Protein AF-0000000069438893 (afdb_homodimer)

Structure (mmCIF, N/CA/C/O backbone):
data_AF-0000000069438893-model_v1
#
loop_
_entity.id
_entity.type
_entity.pdbx_description
1 polymer 'VOC domain-containing protein'
#
loop_
_atom_site.group_PDB
_atom_site.id
_atom_site.type_symbol
_atom_site.label_atom_id
_atom_site.label_alt_id
_atom_site.label_comp_id
_atom_site.label_asym_id
_atom_site.label_entity_id
_atom_site.label_seq_id
_atom_site.pdbx_PDB_ins_code
_atom_site.Cartn_x
_atom_site.Cartn_y
_atom_site.Cartn_z
_atom_site.occupancy
_atom_site.B_iso_or_equiv
_atom_site.auth_seq_id
_atom_site.auth_comp_id
_atom_site.auth_asym_id
_atom_site.auth_atom_id
_atom_site.pdbx_PDB_model_num
ATOM 1 N N . MET A 1 1 ? -7.289 27.562 -4.957 1 40.78 1 MET A N 1
ATOM 2 C CA . MET A 1 1 ? -7.969 26.375 -4.426 1 40.78 1 MET A CA 1
ATOM 3 C C . MET A 1 1 ? -6.977 25.25 -4.16 1 40.78 1 MET A C 1
ATOM 5 O O . MET A 1 1 ? -6.258 24.828 -5.066 1 40.78 1 MET A O 1
ATOM 9 N N . THR A 1 2 ? -6.422 25.172 -2.959 1 53.59 2 THR A N 1
ATOM 10 C CA . THR A 1 2 ? -5.258 24.344 -2.676 1 53.59 2 THR A CA 1
ATOM 11 C C . THR A 1 2 ? -5.508 22.906 -3.098 1 53.59 2 THR A C 1
ATOM 13 O O . THR A 1 2 ? -6.617 22.391 -2.928 1 53.59 2 THR A O 1
ATOM 16 N N . THR A 1 3 ? -4.727 22.469 -4.09 1 68.25 3 THR A N 1
ATOM 17 C CA . THR A 1 3 ? -4.949 21.172 -4.711 1 68.25 3 THR A CA 1
ATOM 18 C C . THR A 1 3 ? -4.949 20.062 -3.662 1 68.25 3 THR A C 1
ATOM 20 O O . THR A 1 3 ? -4.102 20.047 -2.768 1 68.25 3 THR A O 1
ATOM 23 N N . THR A 1 4 ? -5.996 19.297 -3.553 1 88.81 4 THR A N 1
ATOM 24 C CA . THR A 1 4 ? -6.199 18.125 -2.709 1 88.81 4 THR A CA 1
ATOM 25 C C . THR A 1 4 ? -5.078 17.109 -2.918 1 88.81 4 THR A C 1
ATOM 27 O O . THR A 1 4 ? -4.566 16.969 -4.031 1 88.81 4 THR A O 1
ATOM 30 N N . ALA A 1 5 ? -4.656 16.625 -1.852 1 95.88 5 ALA A N 1
ATOM 31 C CA . ALA A 1 5 ? -3.629 15.586 -1.906 1 95.88 5 ALA A CA 1
ATOM 32 C C . ALA A 1 5 ? -4.016 14.477 -2.885 1 95.88 5 ALA A C 1
ATOM 34 O O . ALA A 1 5 ? -5.203 14.219 -3.098 1 95.88 5 ALA A O 1
ATOM 35 N N . ARG A 1 6 ? -3.049 13.898 -3.502 1 96.19 6 ARG A N 1
ATOM 36 C CA . ARG A 1 6 ? -3.238 12.727 -4.344 1 96.19 6 ARG A CA 1
ATOM 37 C C . ARG A 1 6 ? -2.346 11.578 -3.885 1 96.19 6 ARG A C 1
ATOM 39 O O . ARG A 1 6 ? -1.315 11.797 -3.246 1 96.19 6 ARG A O 1
ATOM 46 N N . LEU A 1 7 ? -2.715 10.398 -4.188 1 97.19 7 LEU A N 1
ATOM 47 C CA . LEU A 1 7 ? -1.83 9.266 -3.914 1 97.19 7 LEU A CA 1
ATOM 48 C C . LEU A 1 7 ? -0.577 9.336 -4.781 1 97.19 7 LEU A C 1
ATOM 50 O O . LEU A 1 7 ? -0.655 9.211 -6.004 1 97.19 7 LEU A O 1
ATOM 54 N N . GLY A 1 8 ? 0.567 9.461 -4.164 1 97.44 8 GLY A N 1
ATOM 55 C CA . GLY A 1 8 ? 1.808 9.648 -4.902 1 97.44 8 GLY A CA 1
ATOM 56 C C . GLY A 1 8 ? 2.668 8.406 -4.949 1 97.44 8 GLY A C 1
ATOM 57 O O . GLY A 1 8 ? 3.363 8.164 -5.938 1 97.44 8 GLY A O 1
ATOM 58 N N . ALA A 1 9 ? 2.631 7.656 -3.84 1 98.12 9 ALA A N 1
ATOM 59 C CA . ALA A 1 9 ? 3.457 6.453 -3.783 1 98.12 9 ALA A CA 1
ATOM 60 C C . ALA A 1 9 ? 2.916 5.465 -2.756 1 98.12 9 ALA A C 1
ATOM 62 O O . ALA A 1 9 ? 2.113 5.828 -1.895 1 98.12 9 ALA A O 1
ATOM 63 N N . ILE A 1 10 ? 3.252 4.285 -2.924 1 98.62 10 ILE A N 1
ATOM 64 C CA . ILE A 1 10 ? 3.154 3.217 -1.935 1 98.62 10 ILE A CA 1
ATOM 65 C C . ILE A 1 10 ? 4.551 2.795 -1.491 1 98.62 10 ILE A C 1
ATOM 67 O O . ILE A 1 10 ? 5.379 2.4 -2.318 1 98.62 10 ILE A O 1
ATOM 71 N N . SER A 1 11 ? 4.785 2.881 -0.234 1 98.81 11 SER A N 1
ATOM 72 C CA . SER A 1 11 ? 6.109 2.561 0.29 1 98.81 11 SER A CA 1
ATOM 73 C C . SER A 1 11 ? 6.109 1.217 1.01 1 98.81 11 SER A C 1
ATOM 75 O O . SER A 1 11 ? 5.316 0.999 1.93 1 98.81 11 SER A O 1
ATOM 77 N N . ILE A 1 12 ? 7.012 0.388 0.636 1 98.94 12 ILE A N 1
ATOM 78 C CA . ILE A 1 12 ? 7.113 -0.959 1.186 1 98.94 12 ILE A CA 1
ATOM 79 C C . ILE A 1 12 ? 8.367 -1.074 2.047 1 98.94 12 ILE A C 1
ATOM 81 O O . ILE A 1 12 ? 9.469 -0.752 1.595 1 98.94 12 ILE A O 1
ATOM 85 N N . ASP A 1 13 ? 8.156 -1.516 3.312 1 98.75 13 ASP A N 1
ATOM 86 C CA . ASP A 1 13 ? 9.273 -1.734 4.23 1 98.75 13 ASP A CA 1
ATOM 87 C C . ASP A 1 13 ? 10.023 -3.021 3.887 1 98.75 13 ASP A C 1
ATOM 89 O O . ASP A 1 13 ? 9.398 -4.055 3.629 1 98.75 13 ASP A O 1
ATOM 93 N N . CYS A 1 14 ? 11.297 -2.977 3.953 1 98.75 14 CYS A N 1
ATOM 94 C CA . CYS A 1 14 ? 12.094 -4.176 3.701 1 98.75 14 CYS A CA 1
ATOM 95 C C . CYS A 1 14 ? 13.508 -4.016 4.234 1 98.75 14 CYS A C 1
ATOM 97 O O . CYS A 1 14 ? 13.914 -2.916 4.617 1 98.75 14 CYS A O 1
ATOM 99 N N . ALA A 1 15 ? 14.227 -5.098 4.301 1 98.19 15 ALA A N 1
ATOM 100 C CA . ALA A 1 15 ? 15.617 -5.07 4.762 1 98.19 15 ALA A CA 1
ATOM 101 C C . ALA A 1 15 ? 16.562 -4.637 3.641 1 98.19 15 ALA A C 1
ATOM 103 O O . ALA A 1 15 ? 17.594 -4.027 3.896 1 98.19 15 ALA A O 1
ATOM 104 N N . ASP A 1 16 ? 16.203 -4.949 2.361 1 98.25 16 ASP A N 1
ATOM 105 C CA . ASP A 1 16 ? 17.062 -4.711 1.202 1 98.25 16 ASP A CA 1
ATOM 106 C C . ASP A 1 16 ? 16.266 -4.078 0.059 1 98.25 16 ASP A C 1
ATOM 108 O O . ASP A 1 16 ? 15.773 -4.781 -0.825 1 98.25 16 ASP A O 1
ATOM 112 N N . PRO A 1 17 ? 16.25 -2.756 -0.005 1 98.81 17 PRO A N 1
ATOM 113 C CA . PRO A 1 17 ? 15.445 -2.059 -1.012 1 98.81 17 PRO A CA 1
ATOM 114 C C . PRO A 1 17 ? 15.844 -2.422 -2.439 1 98.81 17 PRO A C 1
ATOM 116 O O . PRO A 1 17 ? 14.977 -2.588 -3.303 1 98.81 17 PRO A O 1
ATOM 119 N N . ALA A 1 18 ? 17.078 -2.545 -2.678 1 98.62 18 ALA A N 1
ATOM 120 C CA . ALA A 1 18 ? 17.547 -2.854 -4.027 1 98.62 18 ALA A CA 1
ATOM 121 C C . ALA A 1 18 ? 17.016 -4.207 -4.492 1 98.62 18 ALA A C 1
ATOM 123 O O . ALA A 1 18 ? 16.5 -4.332 -5.609 1 98.62 18 ALA A O 1
ATOM 124 N N . ALA A 1 19 ? 17.125 -5.223 -3.662 1 98.56 19 ALA A N 1
ATOM 125 C CA . ALA A 1 19 ? 16.672 -6.566 -4.016 1 98.56 19 ALA A CA 1
ATOM 126 C C . ALA A 1 19 ? 15.164 -6.598 -4.254 1 98.56 19 ALA A C 1
ATOM 128 O O . ALA A 1 19 ? 14.695 -7.188 -5.23 1 98.56 19 ALA A O 1
ATOM 129 N N . LEU A 1 20 ? 14.43 -5.973 -3.365 1 98.88 20 LEU A N 1
ATOM 130 C CA . LEU A 1 20 ? 12.977 -5.992 -3.508 1 98.88 20 LEU A CA 1
ATOM 131 C C . LEU A 1 20 ? 12.539 -5.184 -4.727 1 98.88 20 LEU A C 1
ATOM 133 O O . LEU A 1 20 ? 11.617 -5.578 -5.438 1 98.88 20 LEU A O 1
ATOM 137 N N . ALA A 1 21 ? 13.211 -4.055 -4.965 1 98.88 21 ALA A N 1
ATOM 138 C CA . ALA A 1 21 ? 12.914 -3.258 -6.152 1 98.88 21 ALA A CA 1
ATOM 139 C C . ALA A 1 21 ? 13.18 -4.051 -7.43 1 98.88 21 ALA A C 1
ATOM 141 O O . ALA A 1 21 ? 12.422 -3.963 -8.391 1 98.88 21 ALA A O 1
ATOM 142 N N . GLN A 1 22 ? 14.234 -4.773 -7.434 1 98.75 22 GLN A N 1
ATOM 143 C CA . GLN A 1 22 ? 14.555 -5.586 -8.602 1 98.75 22 GLN A CA 1
ATOM 144 C C . GLN A 1 22 ? 13.469 -6.617 -8.875 1 98.75 22 GLN A C 1
ATOM 146 O O . GLN A 1 22 ? 13.094 -6.848 -10.023 1 98.75 22 GLN A O 1
ATOM 151 N N . PHE A 1 23 ? 13 -7.215 -7.816 1 98.88 23 PHE A N 1
ATOM 152 C CA . PHE A 1 23 ? 11.898 -8.156 -7.941 1 98.88 23 PHE A CA 1
ATOM 153 C C . PHE A 1 23 ? 10.695 -7.5 -8.594 1 98.88 23 PHE A C 1
ATOM 155 O O . PHE A 1 23 ? 10.195 -7.977 -9.617 1 98.88 23 PHE A O 1
ATOM 162 N N . TYR A 1 24 ? 10.227 -6.355 -8.062 1 98.81 24 TYR A N 1
ATOM 163 C CA . TYR A 1 24 ? 9 -5.738 -8.547 1 98.81 24 TYR A CA 1
ATOM 164 C C . TYR A 1 24 ? 9.219 -5.078 -9.906 1 98.81 24 TYR A C 1
ATOM 166 O O . TYR A 1 24 ? 8.297 -4.988 -10.719 1 98.81 24 TYR A O 1
ATOM 174 N N . ARG A 1 25 ? 10.43 -4.633 -10.125 1 98.38 25 ARG A N 1
ATOM 175 C CA . ARG A 1 25 ? 10.766 -4.129 -11.453 1 98.38 25 ARG A CA 1
ATOM 176 C C . ARG A 1 25 ? 10.5 -5.184 -12.523 1 98.38 25 ARG A C 1
ATOM 178 O O . ARG A 1 25 ? 9.922 -4.883 -13.57 1 98.38 25 ARG A O 1
ATOM 185 N N . GLN A 1 26 ? 10.898 -6.363 -12.281 1 98.25 26 GLN A N 1
ATOM 186 C CA . GLN A 1 26 ? 10.703 -7.465 -13.219 1 98.25 26 GLN A CA 1
ATOM 187 C C . GLN A 1 26 ? 9.242 -7.891 -13.266 1 98.25 26 GLN A C 1
ATOM 189 O O . GLN A 1 26 ? 8.695 -8.164 -14.344 1 98.25 26 GLN A O 1
ATOM 194 N N . VAL A 1 27 ? 8.617 -7.953 -12.148 1 98.56 27 VAL A N 1
ATOM 195 C CA . VAL A 1 27 ? 7.238 -8.414 -12.07 1 98.56 27 VAL A CA 1
ATOM 196 C C . VAL A 1 27 ? 6.328 -7.445 -12.82 1 98.56 27 VAL A C 1
ATOM 198 O O . VAL A 1 27 ? 5.414 -7.867 -13.531 1 98.56 27 VAL A O 1
ATOM 201 N N . LEU A 1 28 ? 6.625 -6.164 -12.656 1 97.88 28 LEU A N 1
ATOM 202 C CA . LEU A 1 28 ? 5.688 -5.156 -13.133 1 97.88 28 LEU A CA 1
ATOM 203 C C . LEU A 1 28 ? 6.246 -4.43 -14.352 1 97.88 28 LEU A C 1
ATOM 205 O O . LEU A 1 28 ? 5.566 -3.592 -14.945 1 97.88 28 LEU A O 1
ATOM 209 N N . ASP A 1 29 ? 7.508 -4.75 -14.711 1 96.94 29 ASP A N 1
ATOM 210 C CA . ASP A 1 29 ? 8.18 -4.105 -15.836 1 96.94 29 ASP A CA 1
ATOM 211 C C . ASP A 1 29 ? 8.211 -2.588 -15.664 1 96.94 29 ASP A C 1
ATOM 213 O O . ASP A 1 29 ? 7.766 -1.851 -16.547 1 96.94 29 ASP A O 1
ATOM 217 N N . LEU A 1 30 ? 8.734 -2.148 -14.57 1 97.31 30 LEU A N 1
ATOM 218 C CA . LEU A 1 30 ? 8.797 -0.726 -14.25 1 97.31 30 LEU A CA 1
ATOM 219 C C . LEU A 1 30 ? 10.219 -0.201 -14.359 1 97.31 30 LEU A C 1
ATOM 221 O O . LEU A 1 30 ? 11.18 -0.975 -14.281 1 97.31 30 LEU A O 1
ATOM 225 N N . GLU A 1 31 ? 10.297 1.112 -14.484 1 97.5 31 GLU A N 1
ATOM 226 C CA . GLU A 1 31 ? 11.594 1.783 -14.555 1 97.5 31 GLU A CA 1
ATOM 227 C C . GLU A 1 31 ? 12 2.342 -13.195 1 97.5 31 GLU A C 1
ATOM 229 O O . GLU A 1 31 ? 11.164 2.848 -12.445 1 97.5 31 GLU A O 1
ATOM 234 N N . VAL A 1 32 ? 13.344 2.33 -12.922 1 98.12 32 VAL A N 1
ATOM 235 C CA . VAL A 1 32 ? 13.875 2.916 -11.695 1 98.12 32 VAL A CA 1
ATOM 236 C C . VAL A 1 32 ? 13.914 4.438 -11.82 1 98.12 32 VAL A C 1
ATOM 238 O O . VAL A 1 32 ? 14.492 4.969 -12.781 1 98.12 32 VAL A O 1
ATOM 241 N N . LEU A 1 33 ? 13.305 5.059 -10.938 1 97.81 33 LEU A N 1
ATOM 242 C CA . LEU A 1 33 ? 13.344 6.516 -10.891 1 97.81 33 LEU A CA 1
ATOM 243 C C . LEU A 1 33 ? 14.5 7 -10.023 1 97.81 33 LEU A C 1
ATOM 245 O O . LE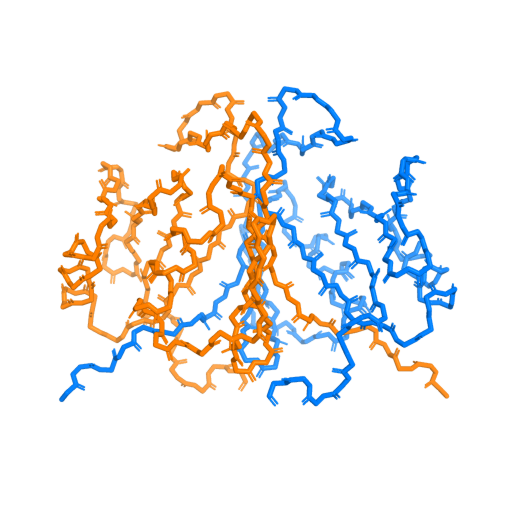U A 1 33 ? 15.141 8.008 -10.352 1 97.81 33 LEU A O 1
ATOM 249 N N . PHE A 1 34 ? 14.68 6.391 -8.914 1 97.62 34 PHE A N 1
ATOM 250 C CA . PHE A 1 34 ? 15.68 6.758 -7.922 1 97.62 34 PHE A CA 1
ATOM 251 C C . PHE A 1 34 ? 16.188 5.523 -7.188 1 97.62 34 PHE A C 1
ATOM 253 O O . PHE A 1 34 ? 15.43 4.59 -6.922 1 97.62 34 PHE A O 1
ATOM 260 N N . GLU A 1 35 ? 17.469 5.496 -6.871 1 98.31 35 GLU A N 1
ATOM 261 C CA . GLU A 1 35 ? 18.047 4.371 -6.145 1 98.31 35 GLU A CA 1
ATOM 262 C C . GLU A 1 35 ? 19.125 4.84 -5.172 1 98.31 35 GLU A C 1
ATOM 264 O O . GLU A 1 35 ? 20 5.629 -5.535 1 98.31 35 GLU A O 1
ATOM 269 N N . SER A 1 36 ? 18.984 4.438 -4.008 1 98.25 36 SER A N 1
ATOM 270 C CA . SER A 1 36 ? 20 4.527 -2.963 1 98.25 36 SER A CA 1
ATOM 271 C C . SER A 1 36 ? 20.031 3.266 -2.109 1 98.25 36 SER A C 1
ATOM 273 O O . SER A 1 36 ? 19.234 2.35 -2.316 1 98.25 36 SER A O 1
ATOM 275 N N . GLU A 1 37 ? 20.953 3.23 -1.206 1 96.94 37 GLU A N 1
ATOM 276 C CA . GLU A 1 37 ? 21.062 2.082 -0.313 1 96.94 37 GLU A CA 1
ATOM 277 C C . GLU A 1 37 ? 19.828 1.978 0.593 1 96.94 37 GLU A C 1
ATOM 279 O O . GLU A 1 37 ? 19.438 0.877 0.979 1 96.94 37 GLU A O 1
ATOM 284 N N . GLN A 1 38 ? 19.266 3.068 0.882 1 97.75 38 GLN A N 1
ATOM 285 C CA . GLN A 1 38 ? 18.203 3.127 1.894 1 97.75 38 GLN A CA 1
ATOM 286 C C . GLN A 1 38 ? 16.828 3.156 1.25 1 97.75 38 GLN A C 1
ATOM 288 O O . GLN A 1 38 ? 15.812 2.975 1.931 1 97.75 38 GLN A O 1
ATOM 293 N N . PHE A 1 39 ? 16.875 3.365 -0.096 1 98.44 39 PHE A N 1
ATOM 294 C CA . PHE A 1 39 ? 15.594 3.705 -0.712 1 98.44 39 PHE A CA 1
ATOM 295 C C . PHE A 1 39 ? 15.656 3.518 -2.223 1 98.44 39 PHE A C 1
ATOM 297 O O . PHE A 1 39 ? 16.641 3.896 -2.861 1 98.44 39 PHE A O 1
ATOM 304 N N . VAL A 1 40 ? 14.609 2.914 -2.814 1 98.88 40 VAL A N 1
ATOM 305 C CA . VAL A 1 40 ? 14.461 2.803 -4.262 1 98.88 40 VAL A CA 1
ATOM 306 C C . VAL A 1 40 ? 13.031 3.178 -4.66 1 98.88 40 VAL A C 1
ATOM 308 O O . VAL A 1 40 ? 12.078 2.848 -3.957 1 98.88 40 VAL A O 1
ATOM 311 N N . ALA A 1 41 ? 12.891 3.855 -5.77 1 98.75 41 ALA A N 1
ATOM 312 C CA . ALA A 1 41 ? 11.586 4.199 -6.324 1 98.75 41 ALA A CA 1
ATOM 313 C C . ALA A 1 41 ? 11.445 3.688 -7.758 1 98.75 41 ALA A C 1
ATOM 315 O O . ALA A 1 41 ? 12.336 3.885 -8.586 1 98.75 41 ALA A O 1
ATOM 316 N N . LEU A 1 42 ? 10.359 3.006 -7.996 1 98.62 42 LEU A N 1
ATOM 317 C CA . LEU A 1 42 ? 9.977 2.6 -9.344 1 98.62 42 LEU A CA 1
ATOM 318 C C . LEU A 1 42 ? 8.836 3.463 -9.867 1 98.62 42 LEU A C 1
ATOM 320 O O . LEU A 1 42 ? 7.91 3.795 -9.125 1 98.62 42 LEU A O 1
ATOM 324 N N . LYS A 1 43 ? 8.844 3.754 -11.133 1 97 43 LYS A N 1
ATOM 325 C CA . LYS A 1 43 ? 7.801 4.555 -11.766 1 97 43 LYS A CA 1
ATOM 326 C C . LYS A 1 43 ? 6.602 3.691 -12.148 1 97 43 LYS A C 1
ATOM 328 O O . LYS A 1 43 ? 6.688 2.863 -13.055 1 97 43 LYS A O 1
ATOM 333 N N . GLY A 1 44 ? 5.52 3.91 -11.414 1 92.12 44 GLY A N 1
ATOM 334 C CA . GLY A 1 44 ? 4.27 3.293 -11.836 1 92.12 44 GLY A CA 1
ATOM 335 C C . GLY A 1 44 ? 3.457 4.172 -12.773 1 92.12 44 GLY A C 1
ATOM 336 O O . GLY A 1 44 ? 3.951 5.184 -13.266 1 92.12 44 GLY A O 1
ATOM 337 N N . ALA A 1 45 ? 2.266 3.779 -13.156 1 87.88 45 ALA A N 1
ATOM 338 C CA . ALA A 1 45 ? 1.42 4.512 -14.094 1 87.88 45 ALA A CA 1
ATOM 339 C C . ALA A 1 45 ? 0.928 5.82 -13.484 1 87.88 45 ALA A C 1
ATOM 341 O O . ALA A 1 45 ? 0.896 6.852 -14.156 1 87.88 45 ALA A O 1
ATOM 342 N N . ALA A 1 46 ? 0.679 5.922 -12.211 1 90.25 46 ALA A N 1
ATOM 343 C CA . ALA A 1 46 ? 0.216 7.148 -11.57 1 90.25 46 ALA A CA 1
ATOM 344 C C . ALA A 1 46 ? 0.672 7.207 -10.117 1 90.25 46 ALA A C 1
ATOM 346 O O . ALA A 1 46 ? 0.341 8.148 -9.391 1 90.25 46 ALA A O 1
ATOM 347 N N . VAL A 1 47 ? 1.35 6.246 -9.742 1 95.75 47 VAL A N 1
ATOM 348 C CA . VAL A 1 47 ? 1.853 6.137 -8.375 1 95.75 47 VAL A CA 1
ATOM 349 C C . VAL A 1 47 ? 3.258 5.539 -8.391 1 95.75 47 VAL A C 1
ATOM 351 O O . VAL A 1 47 ? 3.547 4.637 -9.18 1 95.75 47 VAL A O 1
ATOM 354 N N . LEU A 1 48 ? 4.094 6.023 -7.562 1 97.69 48 LEU A N 1
ATOM 355 C CA . LEU A 1 48 ? 5.387 5.371 -7.379 1 97.69 48 LEU A CA 1
ATOM 356 C C . LEU A 1 48 ? 5.258 4.156 -6.465 1 97.69 48 LEU A C 1
ATOM 358 O O . LEU A 1 48 ? 4.422 4.141 -5.559 1 97.69 48 LEU A O 1
ATOM 362 N N . LEU A 1 49 ? 6.027 3.158 -6.754 1 98.5 49 LEU A N 1
ATOM 363 C CA . LEU A 1 49 ? 6.285 2.066 -5.824 1 98.5 49 LEU A CA 1
ATOM 364 C C . LEU A 1 49 ? 7.664 2.207 -5.188 1 98.5 49 LEU A C 1
ATOM 366 O O . LEU A 1 49 ? 8.68 2.176 -5.887 1 98.5 49 LEU A O 1
ATOM 370 N N . THR A 1 50 ? 7.68 2.408 -3.883 1 98.81 50 THR A N 1
ATOM 371 C CA . THR A 1 50 ? 8.961 2.684 -3.242 1 98.81 50 THR A CA 1
ATOM 372 C C . THR A 1 50 ? 9.289 1.612 -2.205 1 98.81 50 THR A C 1
ATOM 374 O O . THR A 1 50 ? 8.383 0.953 -1.682 1 98.81 50 THR A O 1
ATOM 377 N N . PHE A 1 51 ? 10.508 1.426 -1.997 1 98.94 51 PHE A N 1
ATOM 378 C CA . PHE A 1 51 ? 11.055 0.433 -1.081 1 98.94 51 PHE A CA 1
ATOM 379 C C . PHE A 1 51 ? 12.016 1.083 -0.088 1 98.94 51 PHE A C 1
ATOM 381 O O . PHE A 1 51 ? 13.008 1.691 -0.484 1 98.94 51 PHE A O 1
ATOM 388 N N . GLN A 1 52 ? 11.68 0.972 1.112 1 98.62 52 GLN A N 1
ATOM 389 C CA . GLN A 1 52 ? 12.414 1.669 2.166 1 98.62 52 GLN A CA 1
ATOM 390 C C . GLN A 1 52 ? 13.07 0.682 3.125 1 98.62 52 GLN A C 1
ATOM 392 O O . GLN A 1 52 ? 12.422 -0.242 3.617 1 98.62 52 GLN A O 1
ATOM 397 N N . ARG A 1 53 ? 14.32 0.958 3.439 1 98.5 53 ARG A N 1
ATOM 398 C CA . ARG A 1 53 ? 15.031 0.111 4.395 1 98.5 53 ARG A CA 1
ATOM 399 C C . ARG A 1 53 ? 14.508 0.328 5.809 1 98.5 53 ARG A C 1
ATOM 401 O O . ARG A 1 53 ? 14.445 1.463 6.285 1 98.5 53 ARG A O 1
ATOM 408 N N . VAL A 1 54 ? 14.094 -0.729 6.363 1 96.88 54 VAL A N 1
ATOM 409 C CA . VAL A 1 54 ? 13.852 -0.823 7.797 1 96.88 54 VAL A CA 1
ATOM 410 C C . VAL A 1 54 ? 14.828 -1.815 8.422 1 96.88 54 VAL A C 1
ATOM 412 O O . VAL A 1 54 ? 14.797 -3.008 8.109 1 96.88 54 VAL A O 1
ATOM 415 N N . ALA A 1 55 ? 15.797 -1.433 9.234 1 88.56 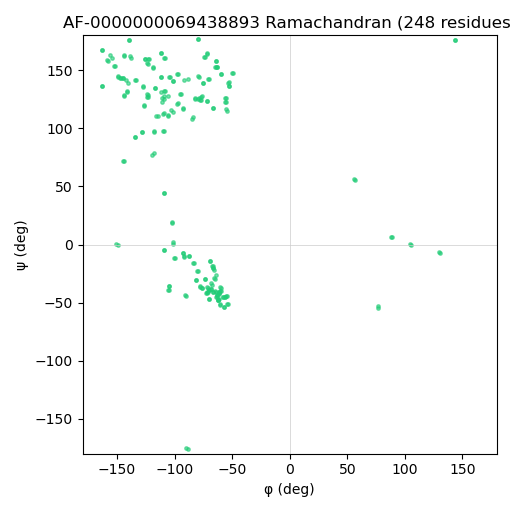55 ALA A N 1
ATOM 416 C CA . ALA A 1 55 ? 16.922 -2.215 9.727 1 88.56 55 ALA A CA 1
ATOM 417 C C . ALA A 1 55 ? 16.453 -3.492 10.414 1 88.56 55 ALA A C 1
ATOM 419 O O . ALA A 1 55 ? 17.016 -4.566 10.203 1 88.56 55 ALA A O 1
ATOM 420 N N . ASP A 1 56 ? 15.516 -3.586 11.227 1 92.62 56 ASP A N 1
ATOM 421 C CA . ASP A 1 56 ? 15 -4.766 11.914 1 92.62 56 ASP A CA 1
ATOM 422 C C . ASP A 1 56 ? 13.633 -5.16 11.375 1 92.62 56 ASP A C 1
ATOM 424 O O . ASP A 1 56 ? 12.734 -5.516 12.148 1 92.62 56 ASP A O 1
ATOM 428 N N . HIS A 1 57 ? 13.633 -5.098 10.023 1 97.06 57 HIS A N 1
ATOM 429 C CA . HIS A 1 57 ? 12.375 -5.461 9.391 1 97.06 57 HIS A CA 1
ATOM 430 C C . HIS A 1 57 ? 11.93 -6.855 9.805 1 97.06 57 HIS A C 1
ATOM 432 O O . HIS A 1 57 ? 12.703 -7.812 9.719 1 97.06 57 HIS A O 1
ATOM 438 N N . GLN A 1 58 ? 10.75 -6.977 10.289 1 97.12 58 GLN A N 1
ATOM 439 C CA . GLN A 1 58 ? 10.086 -8.242 10.57 1 97.12 58 GLN A CA 1
ATOM 440 C C . GLN A 1 58 ? 9 -8.531 9.531 1 97.12 58 GLN A C 1
ATOM 442 O O . GLN A 1 58 ? 7.98 -7.848 9.484 1 97.12 58 GLN A O 1
ATOM 447 N N . PRO A 1 59 ? 9.227 -9.531 8.719 1 97.88 59 PRO A N 1
ATOM 448 C CA . PRO A 1 59 ? 8.219 -9.836 7.707 1 97.88 59 PRO A CA 1
ATOM 449 C C . PRO A 1 59 ? 6.859 -10.188 8.312 1 97.88 59 PRO A C 1
ATOM 451 O O . PRO A 1 59 ? 6.793 -10.766 9.398 1 97.88 59 PRO A O 1
ATOM 454 N N . PRO A 1 60 ? 5.832 -9.812 7.594 1 98 60 PRO A N 1
ATOM 455 C CA . PRO A 1 60 ? 4.508 -10.203 8.07 1 98 60 PRO A CA 1
ATOM 456 C C . PRO A 1 60 ? 4.316 -11.719 8.102 1 98 60 PRO A C 1
ATOM 458 O O . PRO A 1 60 ? 5.008 -12.453 7.391 1 98 60 PRO A O 1
ATOM 461 N N . GLN A 1 61 ? 3.424 -12.078 9.023 1 96.31 61 GLN A N 1
ATOM 462 C CA . GLN A 1 61 ? 2.928 -13.453 9.062 1 96.31 61 GLN A CA 1
ATOM 463 C C . GLN A 1 61 ? 1.475 -13.523 8.609 1 96.31 61 GLN A C 1
ATOM 465 O O . GLN A 1 61 ? 0.632 -12.75 9.062 1 96.31 61 GLN A O 1
ATOM 470 N N . TRP A 1 62 ? 1.241 -14.422 7.758 1 95.31 62 TRP A N 1
ATOM 471 C CA . TRP A 1 62 ? -0.083 -14.625 7.18 1 95.31 62 TRP A CA 1
ATOM 472 C C . TRP A 1 62 ? -0.352 -16.109 6.93 1 95.31 62 TRP A C 1
ATOM 474 O O . TRP A 1 62 ? 0.542 -16.844 6.508 1 95.31 62 TRP A O 1
ATOM 484 N N . PRO A 1 63 ? -1.543 -16.547 7.121 1 94.44 63 PRO A N 1
ATOM 485 C CA . PRO A 1 63 ? -2.77 -15.789 7.402 1 94.44 63 PRO A CA 1
ATOM 486 C C . PRO A 1 63 ? -2.93 -15.453 8.883 1 94.44 63 PRO A C 1
ATOM 488 O O . PRO A 1 63 ? -3.779 -14.633 9.242 1 94.44 63 PRO A O 1
ATOM 491 N N . GLU A 1 64 ? -2.131 -16.172 9.68 1 89.12 64 GLU A N 1
ATOM 492 C CA . GLU A 1 64 ? -2.158 -15.938 11.117 1 89.12 64 GLU A CA 1
ATOM 493 C C . GLU A 1 64 ? -0.762 -15.633 11.648 1 89.12 64 GLU A C 1
ATOM 495 O O . GLU A 1 64 ? 0.239 -15.938 11 1 89.12 64 GLU A O 1
ATOM 500 N N . GLY A 1 65 ? -0.773 -15 12.828 1 90.19 65 GLY A N 1
ATOM 501 C CA . GLY A 1 65 ? 0.504 -14.703 13.453 1 90.19 65 GLY A CA 1
ATOM 502 C C . GLY A 1 65 ? 0.52 -13.367 14.172 1 90.19 65 GLY A C 1
ATOM 503 O O . GLY A 1 65 ? -0.449 -12.609 14.102 1 90.19 65 GLY A O 1
ATOM 504 N N . GLY A 1 66 ? 1.624 -13.086 14.82 1 92.31 66 GLY A N 1
ATOM 505 C CA . GLY A 1 66 ? 1.728 -11.898 15.664 1 92.31 66 GLY A CA 1
ATOM 506 C C . GLY A 1 66 ? 2.174 -10.664 14.906 1 92.31 66 GLY A C 1
ATOM 507 O O . GLY A 1 66 ? 2.107 -9.555 15.43 1 92.31 66 GLY A O 1
ATOM 508 N N . VAL A 1 67 ? 2.602 -10.805 13.664 1 96.5 67 VAL A N 1
ATOM 509 C CA . VAL A 1 67 ? 3.051 -9.68 12.844 1 96.5 67 VAL A CA 1
ATOM 510 C C . VAL A 1 67 ? 2.16 -9.547 11.617 1 96.5 67 VAL A C 1
ATOM 512 O O . VAL A 1 67 ? 2.418 -10.172 10.586 1 96.5 67 VAL A O 1
ATOM 515 N N . PRO A 1 68 ? 1.178 -8.68 11.688 1 97.31 68 PRO A N 1
ATOM 516 C CA . PRO A 1 68 ? 0.188 -8.594 10.609 1 97.31 68 PRO A CA 1
ATOM 517 C C . PRO A 1 68 ? 0.742 -7.93 9.352 1 97.31 68 PRO A C 1
ATOM 519 O O . PRO A 1 68 ? 1.716 -7.176 9.422 1 97.31 68 PRO A O 1
ATOM 522 N N . LYS A 1 69 ? 0.074 -8.141 8.242 1 98.06 69 LYS A N 1
ATOM 523 C CA . LYS A 1 69 ? 0.52 -7.59 6.965 1 98.06 69 LYS A CA 1
ATOM 524 C C . LYS A 1 69 ? 0.175 -6.109 6.855 1 98.06 69 LYS A C 1
ATOM 526 O O . LYS A 1 69 ? 0.9 -5.344 6.215 1 98.06 69 LYS A O 1
ATOM 531 N N . GLN A 1 70 ? -0.982 -5.742 7.395 1 98.5 70 GLN A N 1
ATOM 532 C CA . GLN A 1 70 ? -1.472 -4.371 7.488 1 98.5 70 GLN A CA 1
ATOM 533 C C . GLN A 1 70 ? -2.008 -3.889 6.145 1 98.5 70 GLN A C 1
ATOM 535 O O . GLN A 1 70 ? 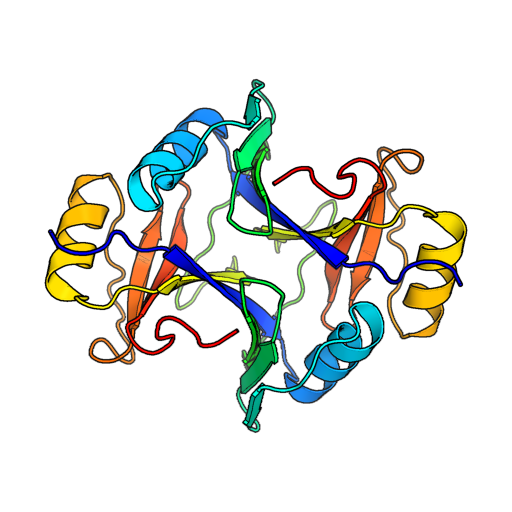-3.096 -3.314 6.074 1 98.5 70 GLN A O 1
ATOM 540 N N . LEU A 1 71 ? -1.289 -3.943 5.086 1 98.81 71 LEU A N 1
ATOM 541 C CA . LEU A 1 71 ? -1.626 -3.646 3.697 1 98.81 71 LEU A CA 1
ATOM 542 C C . LEU A 1 71 ? -1.028 -4.688 2.756 1 98.81 71 LEU A C 1
ATOM 544 O O . LEU A 1 71 ? -0.084 -5.391 3.121 1 98.81 71 LEU A O 1
ATOM 548 N N . HIS A 1 72 ? -1.553 -4.785 1.553 1 98.88 72 HIS A N 1
ATOM 549 C CA . HIS A 1 72 ? -0.893 -5.598 0.538 1 98.88 72 HIS A CA 1
ATOM 550 C C . HIS A 1 72 ? -1.243 -5.117 -0.867 1 98.88 72 HIS A C 1
ATOM 552 O O . HIS A 1 72 ? -2.209 -4.371 -1.05 1 98.88 72 HIS A O 1
ATOM 558 N N . LEU A 1 73 ? -0.445 -5.488 -1.823 1 98.81 73 LEU A N 1
ATOM 559 C CA . LEU A 1 73 ? -0.639 -5.129 -3.225 1 98.81 73 LEU A CA 1
ATOM 560 C C . LEU A 1 73 ? -1.531 -6.148 -3.926 1 98.81 73 LEU A C 1
ATOM 562 O O . LEU A 1 73 ? -1.453 -7.348 -3.646 1 98.81 73 LEU A O 1
ATOM 566 N N . GLU A 1 74 ? -2.359 -5.66 -4.797 1 98.62 74 GLU A N 1
ATOM 567 C CA . GLU A 1 74 ? -3.113 -6.461 -5.758 1 98.62 74 GLU A CA 1
ATOM 568 C C . GLU A 1 74 ? -2.605 -6.234 -7.18 1 98.62 74 GLU A C 1
ATOM 570 O O . GLU A 1 74 ? -2.766 -5.145 -7.734 1 98.62 74 GLU A O 1
ATOM 575 N N . LEU A 1 75 ? -2.027 -7.246 -7.719 1 98.56 75 LEU A N 1
ATOM 576 C CA . LEU A 1 75 ? -1.543 -7.16 -9.094 1 98.56 75 LEU A CA 1
ATOM 577 C C . LEU A 1 75 ? -2.551 -7.766 -10.062 1 98.56 75 LEU A C 1
ATOM 579 O O . LEU A 1 75 ? -2.91 -8.938 -9.945 1 98.56 75 LEU A O 1
ATOM 583 N N . ALA A 1 76 ? -2.992 -6.973 -10.984 1 97.81 76 ALA A N 1
ATOM 584 C CA . ALA A 1 76 ? -3.975 -7.406 -11.977 1 97.81 76 ALA A CA 1
ATOM 585 C C . ALA A 1 76 ? -3.312 -8.219 -13.086 1 97.81 76 ALA A C 1
ATOM 587 O O . ALA A 1 76 ? -2.344 -7.762 -13.703 1 97.81 76 ALA A O 1
ATOM 588 N N . ALA A 1 77 ? -3.832 -9.344 -13.273 1 96.81 77 ALA A N 1
ATOM 589 C CA . ALA A 1 77 ? -3.354 -10.25 -14.312 1 96.81 77 ALA A CA 1
ATOM 590 C C . ALA A 1 77 ? -4.516 -10.984 -14.977 1 96.81 77 ALA A C 1
ATOM 592 O O . ALA A 1 77 ? -5.355 -11.57 -14.289 1 96.81 77 ALA A O 1
ATOM 593 N N . SER A 1 78 ? -4.527 -10.984 -16.25 1 94.19 78 SER A N 1
ATOM 594 C CA . SER A 1 78 ? -5.625 -11.641 -16.953 1 94.19 78 SER A CA 1
ATOM 595 C C . SER A 1 78 ? -5.473 -13.156 -16.922 1 94.19 78 SER A C 1
ATOM 597 O O . SER A 1 78 ? -6.457 -13.883 -16.781 1 94.19 78 SER A O 1
ATOM 599 N N . ASP A 1 79 ? -4.289 -13.68 -17.016 1 95.62 79 ASP A N 1
ATOM 600 C CA . ASP A 1 79 ? -3.986 -15.102 -16.969 1 95.62 79 ASP A CA 1
ATOM 601 C C . ASP A 1 79 ? -3.268 -15.469 -15.664 1 95.62 79 ASP A C 1
ATOM 603 O O . ASP A 1 79 ? -2.043 -15.352 -15.57 1 95.62 79 ASP A O 1
ATOM 607 N N . LEU A 1 80 ? -4.023 -15.969 -14.711 1 97.56 80 LEU A N 1
ATOM 608 C CA . LEU A 1 80 ? -3.479 -16.234 -13.383 1 97.56 80 LEU A CA 1
ATOM 609 C C . LEU A 1 80 ? -2.449 -17.359 -13.43 1 97.56 80 LEU A C 1
ATOM 611 O O . LEU A 1 80 ? -1.418 -17.281 -12.758 1 97.56 80 LEU A O 1
ATOM 615 N N . ASP A 1 81 ? -2.711 -18.391 -14.18 1 97.69 81 ASP A N 1
ATOM 616 C CA . ASP A 1 81 ? -1.789 -19.531 -14.266 1 97.6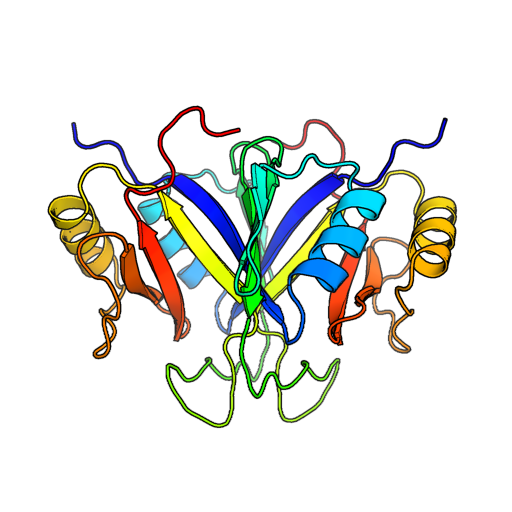9 81 ASP A CA 1
ATOM 617 C C . ASP A 1 81 ? -0.428 -19.078 -14.797 1 97.69 81 ASP A C 1
ATOM 619 O O . ASP A 1 81 ? 0.607 -19.391 -14.195 1 97.69 81 ASP A O 1
ATOM 623 N N . ALA A 1 82 ? -0.443 -18.422 -15.867 1 97.62 82 ALA A N 1
ATOM 624 C CA . ALA A 1 82 ? 0.797 -17.984 -16.5 1 97.62 82 ALA A CA 1
ATOM 625 C C . ALA A 1 82 ? 1.56 -17.016 -15.602 1 97.62 82 ALA A C 1
ATOM 627 O O . ALA A 1 82 ? 2.777 -17.125 -15.445 1 97.62 82 ALA A O 1
ATOM 628 N N . GLU A 1 83 ? 0.842 -16.094 -15.016 1 97.94 83 GLU A N 1
ATOM 629 C CA . GLU A 1 83 ? 1.504 -15.07 -14.211 1 97.94 83 GLU A CA 1
ATOM 630 C C . GLU A 1 83 ? 2.035 -15.656 -12.906 1 97.94 83 GLU A C 1
ATOM 632 O O . GLU A 1 83 ? 3.102 -15.258 -12.43 1 97.94 83 GLU A O 1
ATOM 637 N N . GLU A 1 84 ? 1.239 -16.516 -12.312 1 98.5 84 GLU A N 1
ATOM 638 C CA . GLU A 1 84 ? 1.75 -17.203 -11.125 1 98.5 84 GLU A CA 1
ATOM 639 C C . GLU A 1 84 ? 3.082 -17.891 -11.414 1 98.5 84 GLU A C 1
ATOM 641 O O . GLU A 1 84 ? 4.055 -17.703 -10.68 1 98.5 84 GLU A O 1
ATOM 646 N N . ALA A 1 85 ? 3.123 -18.672 -12.461 1 98.5 85 ALA A N 1
ATOM 647 C CA . ALA A 1 85 ? 4.34 -19.391 -12.82 1 98.5 85 ALA A CA 1
ATOM 648 C C . ALA A 1 85 ? 5.5 -18.422 -13.047 1 98.5 85 ALA A C 1
ATOM 650 O O . ALA A 1 85 ? 6.609 -18.656 -12.562 1 98.5 85 ALA A O 1
ATOM 651 N N . ARG A 1 86 ? 5.211 -17.391 -13.766 1 98.38 86 ARG A N 1
ATOM 652 C CA . ARG A 1 86 ? 6.238 -16.406 -14.078 1 98.38 86 ARG A CA 1
ATOM 653 C C . ARG A 1 86 ? 6.777 -15.75 -12.812 1 98.38 86 ARG A C 1
ATOM 655 O O . ARG A 1 86 ? 7.996 -15.672 -12.617 1 98.38 86 ARG A O 1
ATOM 662 N N . ILE A 1 87 ? 5.918 -15.336 -11.953 1 98.75 87 ILE A N 1
ATOM 663 C CA . ILE A 1 87 ? 6.301 -14.578 -10.773 1 98.75 87 ILE A CA 1
ATOM 664 C C . ILE A 1 87 ? 7.008 -15.5 -9.773 1 98.75 87 ILE A C 1
ATOM 666 O O . ILE A 1 87 ? 7.949 -15.086 -9.094 1 98.75 87 ILE A O 1
ATOM 670 N N . LEU A 1 88 ? 6.535 -16.75 -9.688 1 98.81 88 LEU A N 1
ATOM 671 C CA . LEU A 1 88 ? 7.266 -17.719 -8.883 1 98.81 88 LEU A CA 1
ATOM 672 C C . LEU A 1 88 ? 8.688 -17.906 -9.406 1 98.81 88 LEU A C 1
ATOM 674 O O . LEU A 1 88 ? 9.633 -18.016 -8.625 1 98.81 88 LEU A O 1
ATOM 678 N N . GLY A 1 89 ? 8.844 -17.875 -10.695 1 98.56 89 GLY A N 1
ATOM 679 C CA . GLY A 1 89 ? 10.156 -17.984 -11.312 1 98.56 89 GLY A CA 1
ATOM 680 C C . GLY A 1 89 ? 11.047 -16.797 -11.023 1 98.56 89 GLY A C 1
ATOM 681 O O . GLY A 1 89 ? 12.273 -16.891 -11.109 1 98.56 89 GLY A O 1
ATOM 682 N N . LEU A 1 90 ? 10.453 -15.695 -10.641 1 98.62 90 LEU A N 1
ATOM 683 C CA . LEU A 1 90 ? 11.188 -14.469 -10.375 1 98.62 90 LEU A CA 1
ATOM 684 C C . LEU A 1 90 ? 11.578 -14.383 -8.898 1 98.62 90 LEU A C 1
ATOM 686 O O . LEU A 1 90 ? 12.312 -13.477 -8.5 1 98.62 90 LEU A O 1
ATOM 690 N N . GLY A 1 91 ? 11.039 -15.297 -8.016 1 98.69 91 GLY A N 1
ATOM 691 C CA . GLY A 1 91 ? 11.547 -15.344 -6.656 1 98.69 91 GLY A CA 1
ATOM 692 C C . GLY A 1 91 ? 10.453 -15.305 -5.605 1 98.69 91 GLY A C 1
ATOM 693 O O . GLY A 1 91 ? 10.727 -15.461 -4.41 1 98.69 91 GLY A O 1
ATOM 694 N N . ALA A 1 92 ? 9.203 -15.102 -6.035 1 98.88 92 ALA A N 1
ATOM 695 C CA . ALA A 1 92 ? 8.102 -15.195 -5.082 1 98.88 92 ALA A CA 1
ATOM 696 C C . ALA A 1 92 ? 7.852 -16.641 -4.672 1 98.88 92 ALA A C 1
ATOM 698 O O . ALA A 1 92 ? 8.336 -17.578 -5.32 1 98.88 92 ALA A O 1
ATOM 699 N N . THR A 1 93 ? 7.102 -16.797 -3.574 1 98.88 93 THR A N 1
ATOM 700 C CA . THR A 1 93 ? 6.578 -18.094 -3.176 1 98.88 93 THR A CA 1
ATOM 701 C C . THR A 1 93 ? 5.059 -18.062 -3.066 1 98.88 93 THR A C 1
ATOM 703 O O . THR A 1 93 ? 4.461 -16.984 -2.992 1 98.88 93 THR A O 1
ATOM 706 N N . LYS A 1 94 ? 4.531 -19.203 -3.137 1 98.81 94 LYS A N 1
ATOM 707 C CA . LYS A 1 94 ? 3.078 -19.297 -3.029 1 98.81 94 LYS A CA 1
ATOM 708 C C . LYS A 1 94 ? 2.652 -19.594 -1.594 1 98.81 94 LYS A C 1
ATOM 710 O O . LYS A 1 94 ? 3.203 -20.484 -0.947 1 98.81 94 LYS A O 1
ATOM 715 N N . ALA A 1 95 ? 1.729 -18.797 -1.118 1 98.62 95 ALA A N 1
ATOM 716 C CA . ALA A 1 95 ? 1.198 -19.078 0.215 1 98.62 95 ALA A CA 1
ATOM 717 C C . ALA A 1 95 ? 0.459 -20.422 0.245 1 98.62 95 ALA A C 1
ATOM 719 O O . ALA A 1 95 ? -0.141 -20.828 -0.753 1 98.62 95 ALA A O 1
ATOM 720 N N . GLU A 1 96 ? 0.417 -21.047 1.38 1 97.44 96 GLU A N 1
ATOM 721 C CA . GLU A 1 96 ? -0.281 -22.312 1.537 1 97.44 96 GLU A CA 1
ATOM 722 C C . GLU A 1 96 ? -1.793 -22.125 1.46 1 97.44 96 GLU A C 1
ATOM 724 O O . GLU A 1 96 ? -2.488 -22.922 0.814 1 97.44 96 GLU A O 1
ATOM 729 N N . VAL A 1 97 ? -2.229 -21.156 2.172 1 97.75 97 VAL A N 1
ATOM 730 C CA . VAL A 1 97 ? -3.658 -20.875 2.205 1 97.75 97 VAL A CA 1
ATOM 731 C C . VAL A 1 97 ? -4.051 -20.047 0.98 1 97.75 97 VAL A C 1
ATOM 733 O O . VAL A 1 97 ? -3.445 -19.016 0.701 1 97.75 97 VAL A O 1
ATOM 736 N N . GLN A 1 98 ? -5.031 -20.516 0.227 1 98.5 98 GLN A N 1
ATOM 737 C CA . GLN A 1 98 ? -5.574 -19.859 -0.957 1 98.5 98 GLN A CA 1
ATOM 738 C C . GLN A 1 98 ? -7.094 -19.75 -0.876 1 98.5 98 GLN A C 1
ATOM 740 O O . GLN A 1 98 ? -7.812 -20.609 -1.382 1 98.5 98 GLN A O 1
ATOM 745 N N . PRO A 1 99 ? -7.539 -18.625 -0.446 1 96.75 99 PRO A N 1
ATOM 746 C CA . PRO A 1 99 ? -8.969 -18.547 -0.146 1 96.75 99 PRO A CA 1
ATOM 747 C C . PRO A 1 99 ? -9.836 -18.594 -1.4 1 96.75 99 PRO A C 1
ATOM 749 O O . PRO A 1 99 ? -10.953 -19.125 -1.363 1 96.75 99 PRO A O 1
ATOM 752 N N . ASN A 1 100 ? -9.453 -17.953 -2.492 1 97.06 100 ASN A N 1
ATOM 753 C CA . ASN A 1 100 ? -10.188 -17.906 -3.748 1 97.06 100 ASN A CA 1
ATOM 754 C C . ASN A 1 100 ? -9.25 -17.922 -4.953 1 97.06 100 ASN A C 1
ATOM 756 O O . ASN A 1 100 ? -9.188 -16.953 -5.715 1 97.06 100 ASN A O 1
ATOM 760 N N . PRO A 1 101 ? -8.664 -19.047 -5.188 1 96.81 101 PRO A N 1
ATOM 761 C CA . PRO A 1 101 ? -7.578 -19.094 -6.176 1 96.81 101 PRO A CA 1
ATOM 762 C C . PRO A 1 101 ? -8.07 -18.891 -7.605 1 96.81 101 PRO A C 1
ATOM 764 O O . PRO A 1 101 ? -7.27 -18.641 -8.508 1 96.81 101 PRO A O 1
ATOM 767 N N . SER A 1 102 ? -9.383 -18.984 -7.816 1 97 102 SER A N 1
ATOM 768 C CA . SER A 1 102 ? -9.898 -18.688 -9.148 1 97 102 SER A CA 1
ATOM 769 C C . SER A 1 102 ? -10.023 -17.188 -9.375 1 97 102 SER A C 1
ATOM 771 O O . SER A 1 102 ? -10.023 -16.719 -10.516 1 97 102 SER A O 1
ATOM 773 N N . GLY A 1 103 ? -10.117 -16.375 -8.32 1 97.06 103 GLY A N 1
ATOM 774 C CA . GLY A 1 103 ? -10.25 -14.922 -8.422 1 97.06 103 GLY A CA 1
ATOM 775 C C . GLY A 1 103 ? -8.969 -14.18 -8.07 1 97.06 103 GLY A C 1
ATOM 776 O O . GLY A 1 103 ? -8.648 -13.164 -8.68 1 97.06 103 GLY A O 1
ATOM 777 N N . TRP A 1 104 ? -8.375 -14.758 -7.07 1 98.25 104 TRP A N 1
ATOM 778 C CA . TRP A 1 104 ? -7.07 -14.219 -6.688 1 98.25 104 TRP A CA 1
ATOM 779 C C . TRP A 1 104 ? -6.207 -15.297 -6.039 1 98.25 104 TRP A C 1
ATOM 781 O O . TRP A 1 104 ? -6.723 -16.266 -5.48 1 98.25 104 TRP A O 1
ATOM 791 N N . ARG A 1 105 ? -4.898 -15.117 -6.148 1 98.81 105 ARG A N 1
ATOM 792 C CA . ARG A 1 105 ? -3.916 -16.016 -5.551 1 98.81 105 ARG A CA 1
ATOM 793 C C . ARG A 1 105 ? -2.914 -15.242 -4.699 1 98.81 105 ARG A C 1
ATOM 795 O O . ARG A 1 105 ? -2.445 -14.172 -5.102 1 98.81 105 ARG A O 1
ATOM 802 N N . VAL A 1 106 ? -2.658 -15.812 -3.543 1 98.88 106 VAL A N 1
ATOM 803 C CA . VAL A 1 106 ? -1.764 -15.156 -2.596 1 98.88 106 VAL A CA 1
ATOM 804 C C . VAL A 1 106 ? -0.336 -15.656 -2.799 1 98.88 106 VAL A C 1
ATOM 806 O O . VAL A 1 106 ? -0.06 -16.844 -2.643 1 98.88 106 VAL A O 1
ATOM 809 N N . LEU A 1 107 ? 0.559 -14.75 -3.178 1 98.94 107 LEU A N 1
ATOM 810 C CA . LEU A 1 107 ? 1.995 -14.992 -3.246 1 98.94 107 LEU A CA 1
ATOM 811 C C . LEU A 1 107 ? 2.736 -14.18 -2.188 1 98.94 107 LEU A C 1
ATOM 813 O O . LEU A 1 107 ? 2.143 -13.328 -1.528 1 98.94 107 LEU A O 1
ATOM 817 N N . VAL A 1 108 ? 3.979 -14.562 -1.953 1 98.94 108 VAL A N 1
ATOM 818 C CA . VAL A 1 108 ? 4.828 -13.875 -0.982 1 98.94 108 VAL A CA 1
ATOM 819 C C . VAL A 1 108 ? 6.105 -13.391 -1.665 1 98.94 108 VAL A C 1
ATOM 821 O O . VAL A 1 108 ? 6.793 -14.164 -2.334 1 98.94 108 VAL A O 1
ATOM 824 N N . ASP A 1 109 ? 6.402 -12.109 -1.533 1 98.94 109 ASP A N 1
ATOM 825 C CA . ASP A 1 109 ? 7.566 -11.547 -2.215 1 98.94 109 ASP A CA 1
ATOM 826 C C . ASP A 1 109 ? 8.852 -11.859 -1.451 1 98.94 109 ASP A C 1
ATOM 828 O O . ASP A 1 109 ? 8.805 -12.453 -0.37 1 98.94 109 ASP A O 1
ATOM 832 N N . PRO A 1 110 ? 10.008 -11.492 -1.944 1 98.75 110 PRO A N 1
ATOM 833 C CA . PRO A 1 110 ? 11.289 -11.891 -1.345 1 98.75 110 PRO A CA 1
ATOM 834 C C . PRO A 1 110 ? 11.516 -11.266 0.03 1 98.75 110 PRO A C 1
ATOM 836 O O . PRO A 1 110 ? 12.391 -11.711 0.778 1 98.75 110 PRO A O 1
ATOM 839 N N . ALA A 1 111 ? 10.773 -10.195 0.33 1 98.75 111 ALA A N 1
ATOM 840 C CA . ALA A 1 111 ? 10.914 -9.562 1.641 1 98.75 111 ALA A CA 1
ATOM 841 C C . ALA A 1 111 ? 9.906 -10.141 2.637 1 98.75 111 ALA A C 1
ATOM 843 O O . ALA A 1 111 ? 9.914 -9.766 3.812 1 98.75 111 ALA A O 1
ATOM 844 N N . GLY A 1 112 ? 8.992 -10.977 2.152 1 98.69 112 GLY A N 1
ATOM 845 C CA . GLY A 1 112 ? 8.062 -11.664 3.037 1 98.69 112 GLY A CA 1
ATOM 846 C C . GLY A 1 112 ? 6.66 -11.078 2.994 1 98.69 112 GLY A C 1
ATOM 847 O O . GLY A 1 112 ? 5.762 -11.562 3.686 1 98.69 112 GLY A O 1
ATOM 848 N N . HIS A 1 113 ? 6.402 -10.078 2.227 1 98.88 113 HIS A N 1
ATOM 849 C CA . HIS A 1 113 ? 5.082 -9.469 2.123 1 98.88 113 HIS A CA 1
ATOM 850 C C . HIS A 1 113 ? 4.148 -10.32 1.275 1 98.88 113 HIS A C 1
ATOM 852 O O . HIS A 1 113 ? 4.465 -10.648 0.13 1 98.88 113 HIS A O 1
ATOM 858 N N . PRO A 1 114 ? 2.996 -10.648 1.803 1 98.88 114 PRO A N 1
ATOM 859 C CA . PRO A 1 114 ? 1.996 -11.234 0.907 1 98.88 114 PRO A CA 1
ATOM 860 C C . PRO A 1 114 ? 1.426 -10.219 -0.085 1 98.88 114 PRO A C 1
ATOM 862 O O . PRO A 1 114 ? 1.265 -9.047 0.251 1 98.88 114 PRO A O 1
ATOM 865 N N . PHE A 1 115 ? 1.186 -10.664 -1.264 1 98.88 115 PHE A N 1
ATOM 866 C CA . PHE A 1 115 ? 0.472 -9.914 -2.291 1 98.88 115 PHE A CA 1
ATOM 867 C C . PHE A 1 115 ? -0.39 -10.844 -3.139 1 98.88 115 PHE A C 1
ATOM 869 O O . PHE A 1 115 ? -0.197 -12.055 -3.129 1 98.88 115 PHE A O 1
ATOM 876 N N . CYS A 1 116 ? -1.365 -10.273 -3.863 1 98.88 116 CYS A N 1
ATOM 877 C CA . CYS A 1 116 ? -2.258 -11.086 -4.684 1 98.88 116 CYS A CA 1
ATOM 878 C C . CYS A 1 116 ? -2.016 -10.828 -6.168 1 98.88 116 CYS A C 1
ATOM 880 O O . CYS A 1 116 ? -1.7 -9.703 -6.566 1 98.88 116 CYS A 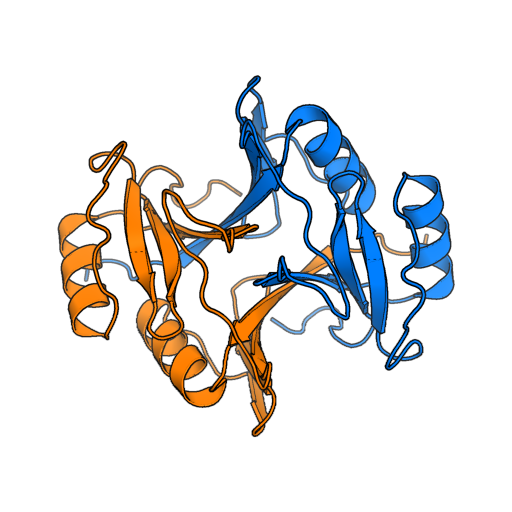O 1
ATOM 882 N N . ILE A 1 117 ? -2.141 -11.836 -6.891 1 98.75 117 ILE A N 1
ATOM 883 C CA . ILE A 1 117 ? -2.477 -11.672 -8.305 1 98.75 117 ILE A CA 1
ATOM 884 C C . ILE A 1 117 ? -3.961 -11.953 -8.516 1 98.75 117 ILE A C 1
ATOM 886 O O . ILE A 1 117 ? -4.531 -12.844 -7.875 1 98.75 117 ILE A O 1
ATOM 890 N N . THR A 1 118 ? -4.578 -11.172 -9.359 1 98.62 118 THR A N 1
ATOM 891 C CA . THR A 1 118 ? -6.031 -11.281 -9.469 1 98.62 118 THR A CA 1
ATOM 892 C C . THR A 1 118 ? -6.492 -10.953 -10.883 1 98.62 118 THR A C 1
ATOM 894 O O . THR A 1 118 ? -5.934 -10.07 -11.539 1 98.62 118 THR A O 1
ATOM 897 N N . ASN A 1 119 ? -7.5 -11.617 -11.344 1 97.25 119 ASN A N 1
ATOM 898 C CA . ASN A 1 119 ? -8.141 -11.328 -12.617 1 97.25 119 ASN A CA 1
ATOM 899 C C . ASN A 1 119 ? -9.453 -10.562 -12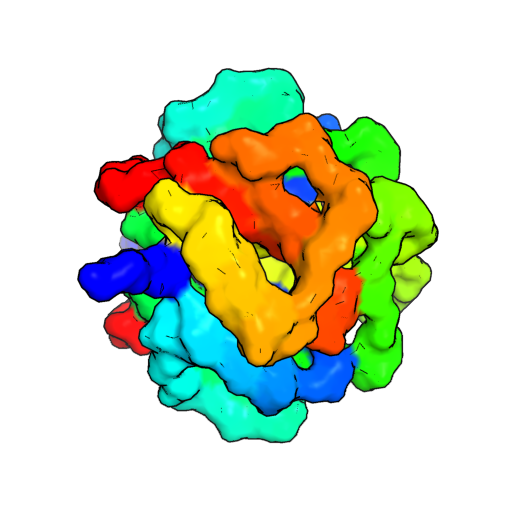.422 1 97.25 119 ASN A C 1
ATOM 901 O O . ASN A 1 119 ? -10.258 -10.461 -13.344 1 97.25 119 ASN A O 1
ATOM 905 N N . MET A 1 120 ? -9.625 -9.953 -11.25 1 96.44 120 MET A N 1
ATOM 906 C CA . MET A 1 120 ? -10.875 -9.297 -10.891 1 96.44 120 MET A CA 1
ATOM 907 C C . MET A 1 120 ? -10.773 -7.789 -11.055 1 96.44 120 MET A C 1
ATOM 909 O O . MET A 1 120 ? -11.695 -7.055 -10.695 1 96.44 120 MET A O 1
ATOM 913 N N . ILE A 1 121 ? -9.688 -7.27 -11.5 1 96.44 121 ILE A N 1
ATOM 914 C CA . ILE A 1 121 ? -9.477 -5.863 -11.828 1 96.44 121 ILE A CA 1
ATOM 915 C C . ILE A 1 121 ? -9.117 -5.73 -13.305 1 96.44 121 ILE A C 1
ATOM 917 O O . ILE A 1 121 ? -7.953 -5.504 -13.648 1 96.44 121 ILE A O 1
ATOM 921 N N . PRO A 1 122 ? -10.094 -5.832 -14.125 1 89.25 122 PRO A N 1
ATOM 922 C CA . PRO A 1 122 ? -9.812 -5.773 -15.562 1 89.25 122 PRO A CA 1
ATOM 923 C C . PRO A 1 122 ? -9.258 -4.422 -16 1 89.25 122 PRO A C 1
ATOM 925 O O . PRO A 1 122 ? -9.375 -3.436 -15.266 1 89.25 122 PRO A O 1
ATOM 928 N N . GLU A 1 123 ? -8.617 -4.492 -17.078 1 85 123 GLU A N 1
ATOM 929 C CA . GLU A 1 123 ? -8.141 -3.25 -17.688 1 85 123 GLU A CA 1
ATOM 930 C C . GLU A 1 123 ? -9.281 -2.25 -17.859 1 85 123 GLU A C 1
ATOM 932 O O . GLU A 1 123 ? -10.398 -2.633 -18.219 1 85 123 GLU A O 1
ATOM 937 N N . GLY A 1 124 ? -9.031 -1.023 -17.609 1 84.06 124 GLY A N 1
ATOM 938 C CA . GLY A 1 124 ? -10.047 -0.001 -17.812 1 84.06 124 GLY A CA 1
ATOM 939 C C . GLY A 1 124 ? -10.93 0.213 -16.609 1 84.06 124 GLY A C 1
ATOM 940 O O . GLY A 1 124 ? -11.93 0.939 -16.688 1 84.06 124 GLY A O 1
ATOM 941 N N . THR A 1 125 ? -10.633 -0.4 -15.508 1 87.19 125 THR A N 1
ATOM 942 C CA . THR A 1 125 ? -11.438 -0.282 -14.297 1 87.19 125 THR A CA 1
ATOM 943 C C . THR A 1 125 ? -11.422 1.151 -13.773 1 87.19 125 THR A C 1
ATOM 945 O O . THR A 1 125 ? -12.383 1.597 -13.141 1 87.19 125 THR A O 1
ATOM 948 N N . TYR A 1 126 ? -10.336 1.925 -14.078 1 81.25 126 TYR A N 1
ATOM 949 C CA . TYR A 1 126 ? -10.203 3.283 -13.562 1 81.25 126 TYR A CA 1
ATOM 950 C C . TYR A 1 126 ? -10.75 4.301 -14.562 1 81.25 126 TYR A C 1
ATOM 952 O O . TYR A 1 126 ? -10.758 4.047 -15.773 1 81.25 126 TYR A O 1
ATOM 960 N N . MET B 1 1 ? 1.276 -12.727 -26.344 1 40.94 1 MET B N 1
ATOM 961 C CA . MET B 1 1 ? 2.273 -12.273 -25.375 1 40.94 1 MET B CA 1
ATOM 962 C C . MET B 1 1 ? 1.62 -11.898 -24.047 1 40.94 1 MET B C 1
ATOM 964 O O . MET B 1 1 ? 0.736 -11.039 -24 1 40.94 1 MET B O 1
ATOM 968 N N . THR B 1 2 ? 1.5 -12.844 -23.141 1 53.75 2 THR B N 1
ATOM 969 C CA . THR B 1 2 ? 0.636 -12.703 -21.984 1 53.75 2 THR B CA 1
ATOM 970 C C . THR B 1 2 ? 0.987 -11.438 -21.203 1 53.75 2 THR B C 1
ATOM 972 O O . THR B 1 2 ? 2.162 -11.094 -21.062 1 53.75 2 THR B O 1
ATOM 975 N N . THR B 1 3 ? 0.014 -10.523 -21.156 1 68.81 3 THR B N 1
ATOM 976 C CA . THR B 1 3 ? 0.244 -9.203 -20.594 1 68.81 3 THR B CA 1
ATOM 977 C C . THR B 1 3 ? 0.758 -9.312 -19.156 1 68.81 3 THR B C 1
ATOM 979 O O . THR B 1 3 ? 0.256 -10.117 -18.375 1 68.81 3 THR B O 1
ATOM 982 N N . THR B 1 4 ? 1.893 -8.758 -18.859 1 88.94 4 THR B N 1
ATOM 983 C CA . THR B 1 4 ? 2.539 -8.641 -17.562 1 88.94 4 THR B CA 1
ATOM 984 C C . THR B 1 4 ? 1.592 -8.016 -16.531 1 88.94 4 THR B C 1
ATOM 986 O O . THR B 1 4 ? 0.784 -7.148 -16.891 1 88.94 4 THR B O 1
ATOM 989 N N . ALA B 1 5 ? 1.612 -8.578 -15.43 1 96 5 ALA B N 1
ATOM 990 C CA . ALA B 1 5 ? 0.8 -8.039 -14.336 1 96 5 ALA B CA 1
ATOM 991 C C . ALA B 1 5 ? 1.02 -6.539 -14.18 1 96 5 ALA B C 1
ATOM 993 O O . ALA B 1 5 ? 2.105 -6.031 -14.469 1 96 5 ALA B O 1
ATOM 994 N N . ARG B 1 6 ? 0.002 -5.852 -13.781 1 96.31 6 ARG B N 1
ATOM 995 C CA . ARG B 1 6 ? 0.1 -4.438 -13.43 1 96.31 6 ARG B CA 1
ATOM 996 C C . ARG B 1 6 ? -0.39 -4.195 -12.008 1 96.31 6 ARG B C 1
ATOM 998 O O . ARG B 1 6 ? -1.174 -4.98 -11.469 1 96.31 6 ARG B O 1
ATOM 1005 N N . LEU B 1 7 ? 0.062 -3.166 -11.414 1 97.25 7 LEU B N 1
ATOM 1006 C CA . LEU B 1 7 ? -0.478 -2.791 -10.109 1 97.25 7 LEU B CA 1
ATOM 1007 C C . LEU B 1 7 ? -1.936 -2.359 -10.234 1 97.25 7 LEU B C 1
ATOM 1009 O O . LEU B 1 7 ? -2.234 -1.327 -10.836 1 97.25 7 LEU B O 1
ATOM 1013 N N . GLY B 1 8 ? -2.824 -3.078 -9.602 1 97.5 8 GLY B N 1
ATOM 1014 C CA . GLY B 1 8 ? -4.25 -2.824 -9.758 1 97.5 8 GLY B CA 1
ATOM 1015 C C . GLY B 1 8 ? -4.859 -2.121 -8.562 1 97.5 8 GLY B C 1
ATOM 1016 O O . GLY B 1 8 ? -5.789 -1.322 -8.711 1 97.5 8 GLY B O 1
ATOM 1017 N N . ALA B 1 9 ? -4.355 -2.48 -7.379 1 98.12 9 ALA B N 1
ATOM 1018 C CA . ALA B 1 9 ? -4.91 -1.901 -6.16 1 98.12 9 ALA B CA 1
ATOM 1019 C C . ALA B 1 9 ? -3.926 -2.01 -5 1 98.12 9 ALA B C 1
ATOM 1021 O O . ALA B 1 9 ? -2.959 -2.771 -5.07 1 98.12 9 ALA B O 1
ATOM 1022 N N . ILE B 1 10 ? -4.09 -1.236 -4.055 1 98.69 10 ILE B N 1
ATOM 1023 C CA . ILE B 1 10 ? -3.561 -1.433 -2.709 1 98.69 10 ILE B CA 1
ATOM 1024 C C . ILE B 1 10 ? -4.707 -1.69 -1.736 1 98.69 10 ILE B C 1
ATOM 1026 O O . ILE B 1 10 ? -5.711 -0.973 -1.745 1 98.69 10 ILE B O 1
ATOM 1030 N N . SER B 1 11 ? -4.562 -2.688 -0.964 1 98.81 11 SER B N 1
ATOM 1031 C CA . SER B 1 11 ? -5.594 -3.061 -0.002 1 98.81 11 SER B CA 1
ATOM 1032 C C . SER B 1 11 ? -5.152 -2.758 1.426 1 98.81 11 SER B C 1
ATOM 1034 O O . SER B 1 11 ? -4.09 -3.209 1.862 1 98.81 11 SER B O 1
ATOM 1036 N N . ILE B 1 12 ? -5.969 -2.068 2.129 1 98.94 12 ILE B N 1
ATOM 1037 C CA . ILE B 1 12 ? -5.672 -1.652 3.494 1 98.94 12 ILE B CA 1
ATOM 1038 C C . ILE B 1 12 ? -6.555 -2.424 4.473 1 98.94 12 ILE B C 1
ATOM 1040 O O . ILE B 1 12 ? -7.777 -2.443 4.332 1 98.94 12 ILE B O 1
ATOM 1044 N N . ASP B 1 13 ? -5.887 -3.088 5.441 1 98.75 13 ASP B N 1
ATOM 1045 C CA . ASP B 1 13 ? -6.605 -3.818 6.48 1 98.75 13 ASP B CA 1
ATOM 1046 C C . ASP B 1 13 ? -7.211 -2.863 7.504 1 98.75 13 ASP B C 1
ATOM 1048 O O . ASP B 1 13 ? -6.551 -1.921 7.949 1 98.75 13 ASP B O 1
ATOM 1052 N N . CYS B 1 14 ? -8.391 -3.137 7.914 1 98.75 14 CYS B N 1
ATOM 1053 C CA . CYS B 1 14 ? -9.031 -2.312 8.938 1 98.75 14 CYS B CA 1
ATOM 1054 C C . CYS B 1 14 ? -10.211 -3.041 9.562 1 98.75 14 CYS B C 1
ATOM 1056 O O . CYS B 1 14 ? -10.633 -4.086 9.062 1 98.75 14 CYS B O 1
ATOM 1058 N N . ALA B 1 15 ? -10.703 -2.527 10.648 1 98.19 15 ALA B N 1
ATOM 1059 C CA . ALA B 1 15 ? -11.852 -3.113 11.328 1 98.19 15 ALA B CA 1
ATOM 1060 C C . ALA B 1 15 ? -13.156 -2.68 10.664 1 98.19 15 ALA B C 1
ATOM 1062 O O . ALA B 1 15 ? -14.141 -3.422 10.672 1 98.19 15 ALA B O 1
ATOM 1063 N N . ASP B 1 16 ? -13.188 -1.45 10.062 1 98.19 16 ASP B N 1
ATOM 1064 C CA . ASP B 1 16 ? -14.391 -0.85 9.492 1 98.19 16 ASP B CA 1
ATOM 1065 C C . ASP B 1 16 ? -14.109 -0.253 8.117 1 98.19 16 ASP B C 1
ATOM 1067 O O . ASP B 1 16 ? -13.82 0.939 8 1 98.19 16 ASP B O 1
ATOM 1071 N N . PRO B 1 17 ? -14.32 -1.04 7.07 1 98.81 17 PRO B N 1
ATOM 1072 C CA . PRO B 1 17 ? -13.992 -0.587 5.715 1 98.81 17 PRO B CA 1
ATOM 1073 C C . PRO B 1 17 ? -14.766 0.667 5.312 1 98.81 17 PRO B C 1
ATOM 1075 O O . PRO B 1 17 ? -14.203 1.563 4.676 1 98.81 17 PRO B O 1
ATOM 1078 N N . ALA B 1 18 ? -15.977 0.743 5.66 1 98.62 18 ALA B N 1
ATOM 1079 C CA . ALA B 1 18 ? -16.797 1.892 5.281 1 98.62 18 ALA B CA 1
ATOM 1080 C C . ALA B 1 18 ? -16.234 3.18 5.887 1 98.62 18 ALA B C 1
ATOM 1082 O O . ALA B 1 18 ? -16.109 4.191 5.191 1 98.62 18 ALA B O 1
ATOM 1083 N N . ALA B 1 19 ? -15.914 3.166 7.156 1 98.56 19 ALA B N 1
ATOM 1084 C CA . ALA B 1 19 ? -15.406 4.352 7.84 1 98.56 19 ALA B CA 1
ATOM 1085 C C . ALA B 1 19 ? -14.062 4.785 7.254 1 98.56 19 ALA B C 1
ATOM 1087 O O . ALA B 1 19 ? -13.844 5.977 7.008 1 98.56 19 ALA B O 1
ATOM 1088 N N . LEU B 1 20 ? -13.188 3.834 7.047 1 98.88 20 LEU B N 1
ATOM 1089 C CA . LEU B 1 20 ? -11.875 4.184 6.523 1 98.88 20 LEU B CA 1
ATOM 1090 C C . LEU B 1 20 ? -11.977 4.672 5.082 1 98.88 20 LEU B C 1
ATOM 1092 O O . LEU B 1 20 ? -11.281 5.609 4.688 1 98.88 20 LEU B O 1
ATOM 1096 N N . ALA B 1 21 ? -12.852 4.035 4.305 1 98.88 21 ALA B N 1
ATOM 1097 C CA . ALA B 1 21 ? -13.078 4.48 2.934 1 98.88 21 ALA B CA 1
ATOM 1098 C C . ALA B 1 21 ? -13.617 5.91 2.904 1 98.88 21 ALA B C 1
ATOM 1100 O O . ALA B 1 21 ? -13.219 6.707 2.051 1 98.88 21 ALA B O 1
ATOM 1101 N N . GLN B 1 22 ? -14.484 6.207 3.775 1 98.69 22 GLN B N 1
ATOM 1102 C CA . GLN B 1 22 ? -15.039 7.555 3.838 1 98.69 22 GLN B CA 1
ATOM 1103 C C . GLN B 1 22 ? -13.945 8.586 4.125 1 98.69 22 GLN B C 1
ATOM 1105 O O . GLN B 1 22 ? -13.93 9.664 3.531 1 98.69 22 GLN B O 1
ATOM 1110 N N . PHE B 1 23 ? -13.086 8.227 5.027 1 98.88 23 PHE B N 1
ATOM 1111 C CA . PHE B 1 23 ? -11.953 9.086 5.332 1 98.88 23 PHE B CA 1
ATOM 1112 C C . PHE B 1 23 ? -11.133 9.359 4.078 1 98.88 23 PHE B C 1
ATOM 1114 O O . PHE B 1 23 ? -10.922 10.516 3.707 1 98.88 23 PHE B O 1
ATOM 1121 N N . TYR B 1 24 ? -10.703 8.312 3.361 1 98.81 24 TYR B N 1
ATOM 1122 C CA . TYR B 1 24 ? -9.805 8.484 2.227 1 98.81 24 TYR B CA 1
ATOM 1123 C C . TYR B 1 24 ? -10.539 9.07 1.029 1 98.81 24 TYR B C 1
ATOM 1125 O O . TYR B 1 24 ? -9.945 9.781 0.212 1 98.81 24 TYR B O 1
ATOM 1133 N N . ARG B 1 25 ? -11.82 8.773 0.943 1 98.38 25 ARG B N 1
ATOM 1134 C CA . ARG B 1 25 ? -12.633 9.422 -0.081 1 98.38 25 ARG B CA 1
ATOM 1135 C C . ARG B 1 25 ? -12.562 10.938 0.04 1 98.38 25 ARG B C 1
ATOM 1137 O O . ARG B 1 25 ? -12.406 11.641 -0.962 1 98.38 25 ARG B O 1
ATOM 1144 N N . GLN B 1 26 ? -12.672 11.43 1.201 1 98.25 26 GLN B N 1
ATOM 1145 C CA . GLN B 1 26 ? -12.617 12.867 1.449 1 98.25 26 GLN B CA 1
ATOM 1146 C C . GLN B 1 26 ? -11.195 13.398 1.285 1 98.25 26 GLN B C 1
ATOM 1148 O O . GLN B 1 26 ? -10.992 14.477 0.719 1 98.25 26 GLN B O 1
ATOM 1153 N N . VAL B 1 27 ? -10.25 12.672 1.769 1 98.56 27 VAL B N 1
ATOM 1154 C CA . VAL B 1 27 ? -8.859 13.117 1.722 1 98.56 27 VAL B CA 1
ATOM 1155 C C . VAL B 1 27 ? -8.406 13.227 0.269 1 98.56 27 VAL B C 1
ATOM 1157 O O . VAL B 1 27 ? -7.711 14.18 -0.098 1 98.56 27 VAL B O 1
ATOM 1160 N N . LEU B 1 28 ? -8.828 12.258 -0.518 1 97.81 28 LEU B N 1
ATOM 1161 C CA . LEU B 1 28 ? -8.258 12.141 -1.856 1 97.81 28 LEU B CA 1
ATOM 1162 C C . LEU B 1 28 ? -9.281 12.523 -2.918 1 97.81 28 LEU B C 1
ATOM 1164 O O . LEU B 1 28 ? -8.961 12.562 -4.109 1 97.81 28 LEU B O 1
ATOM 1168 N N . ASP B 1 29 ? -10.531 12.805 -2.486 1 96.94 29 ASP B N 1
ATOM 1169 C CA . ASP B 1 29 ? -11.617 13.148 -3.396 1 96.94 29 ASP B CA 1
ATOM 1170 C C . ASP B 1 29 ? -11.82 12.062 -4.449 1 96.94 29 ASP B C 1
ATOM 1172 O O . ASP B 1 29 ? -11.797 12.344 -5.648 1 96.94 29 ASP B O 1
ATOM 1176 N N . LEU B 1 30 ? -12.039 10.867 -3.996 1 97.25 30 LEU B N 1
ATOM 1177 C CA . LEU B 1 30 ? -12.203 9.727 -4.887 1 97.25 30 LEU B CA 1
ATOM 1178 C C . LEU B 1 30 ? -13.648 9.25 -4.895 1 97.25 30 LEU B C 1
ATOM 1180 O O . LEU B 1 30 ? -14.406 9.516 -3.953 1 97.25 30 LEU B O 1
ATOM 1184 N N . GLU B 1 31 ? -13.961 8.516 -5.941 1 97.44 31 GLU B N 1
ATOM 1185 C CA . GLU B 1 31 ? -15.297 7.945 -6.082 1 97.44 31 GLU B CA 1
ATOM 1186 C C . GLU B 1 31 ? -15.336 6.492 -5.605 1 97.44 31 GLU B C 1
ATOM 1188 O O . GLU B 1 31 ? -14.383 5.738 -5.836 1 97.44 31 GLU B O 1
ATOM 1193 N N . VAL B 1 32 ? -16.5 6.066 -5.023 1 98.06 32 VAL B N 1
ATOM 1194 C CA . VAL B 1 32 ? -16.688 4.684 -4.609 1 98.06 32 VAL B CA 1
ATOM 1195 C C . VAL B 1 32 ? -17 3.818 -5.828 1 98.06 32 VAL B C 1
ATOM 1197 O O . VAL B 1 32 ? -17.922 4.117 -6.59 1 98.06 32 VAL B O 1
ATOM 1200 N N . LEU B 1 33 ? -16.234 2.846 -6 1 97.69 33 LEU B N 1
ATOM 1201 C CA . LEU B 1 33 ? -16.469 1.892 -7.078 1 97.69 33 LEU B CA 1
ATOM 1202 C C . LEU B 1 33 ? -17.359 0.739 -6.598 1 97.69 33 LEU B C 1
ATOM 1204 O O . LEU B 1 33 ? -18.203 0.246 -7.348 1 97.69 33 LEU B O 1
ATOM 1208 N N . PHE B 1 34 ? -17.062 0.251 -5.445 1 97.5 34 PHE B N 1
ATOM 1209 C CA . PHE B 1 34 ? -17.734 -0.894 -4.852 1 97.5 34 PHE B CA 1
ATOM 1210 C C . PHE B 1 34 ? -17.797 -0.757 -3.334 1 97.5 34 PHE B C 1
ATOM 1212 O O . PHE B 1 34 ? -16.859 -0.253 -2.713 1 97.5 34 PHE B O 1
ATOM 1219 N N . GLU B 1 35 ? -18.891 -1.19 -2.736 1 98.25 35 GLU B N 1
ATOM 1220 C CA . GLU B 1 35 ? -19.031 -1.126 -1.284 1 98.25 35 GLU B CA 1
ATOM 1221 C C . GLU B 1 35 ? -19.797 -2.332 -0.751 1 98.25 35 GLU B C 1
ATOM 1223 O O . GLU B 1 35 ? -20.844 -2.691 -1.286 1 98.25 35 GLU B O 1
ATOM 1228 N N . SER B 1 36 ? -19.234 -2.938 0.178 1 98.19 36 SER B N 1
ATOM 1229 C CA . SER B 1 36 ? -19.859 -3.949 1.019 1 98.19 36 SER B CA 1
ATOM 1230 C C . SER B 1 36 ? -19.438 -3.809 2.473 1 98.19 36 SER B C 1
ATOM 1232 O O . SER B 1 36 ? -18.594 -2.957 2.799 1 98.19 36 SER B O 1
ATOM 1234 N N . GLU B 1 37 ? -20 -4.613 3.301 1 96.88 37 GLU B N 1
ATOM 1235 C CA . GLU B 1 37 ? -19.641 -4.582 4.715 1 96.88 37 GLU B CA 1
ATOM 1236 C C . GLU B 1 37 ? -18.188 -5.016 4.918 1 96.88 37 GLU B C 1
ATOM 1238 O O . GLU B 1 37 ? -17.531 -4.555 5.848 1 96.88 37 GLU B O 1
ATOM 1243 N N . GLN B 1 38 ? -17.719 -5.836 4.062 1 97.69 38 GLN B N 1
ATOM 1244 C CA . GLN B 1 38 ? -16.438 -6.48 4.254 1 97.69 38 GLN B CA 1
ATOM 1245 C C . GLN B 1 38 ? -15.344 -5.789 3.434 1 97.69 38 GLN B C 1
ATOM 1247 O O . GLN B 1 38 ? -14.156 -6.035 3.637 1 97.69 38 GLN B O 1
ATOM 1252 N N . PHE B 1 39 ? -15.852 -4.914 2.539 1 98.44 39 PHE B N 1
ATOM 1253 C CA . PHE B 1 39 ? -14.906 -4.453 1.528 1 98.44 39 PHE B CA 1
ATOM 1254 C C . PHE B 1 39 ? -15.422 -3.197 0.838 1 98.44 39 PHE B C 1
ATOM 1256 O O . PHE B 1 39 ? -16.609 -3.104 0.503 1 98.44 39 PHE B O 1
ATOM 1263 N N . VAL B 1 40 ? -14.539 -2.193 0.636 1 98.88 40 VAL B N 1
ATOM 1264 C CA . VAL B 1 40 ? -14.844 -0.997 -0.143 1 98.88 40 VAL B CA 1
ATOM 1265 C C . VAL B 1 40 ? -13.695 -0.702 -1.103 1 98.88 40 VAL B C 1
ATOM 1267 O O . VAL B 1 40 ? -12.523 -0.881 -0.753 1 98.88 40 VAL B O 1
ATOM 1270 N N . ALA B 1 41 ? -14.008 -0.273 -2.297 1 98.75 41 ALA B N 1
ATOM 1271 C CA . ALA B 1 41 ? -13.016 0.142 -3.285 1 98.75 41 ALA B CA 1
ATOM 1272 C C . ALA B 1 41 ? -13.266 1.575 -3.744 1 98.75 41 ALA B C 1
ATOM 1274 O O . ALA B 1 41 ? -14.398 1.936 -4.09 1 98.75 41 ALA B O 1
ATOM 1275 N N . LEU B 1 42 ? -12.234 2.373 -3.695 1 98.62 42 LEU B N 1
ATOM 1276 C CA . LEU B 1 42 ? -12.242 3.713 -4.273 1 98.62 42 LEU B CA 1
ATOM 1277 C C . LEU B 1 42 ? -11.469 3.744 -5.586 1 98.62 42 LEU B C 1
ATOM 1279 O O . LEU B 1 42 ? -10.414 3.115 -5.711 1 98.62 42 LEU B O 1
ATOM 1283 N N . LYS B 1 43 ? -11.93 4.512 -6.508 1 97 43 LYS B N 1
ATOM 1284 C CA . LYS B 1 43 ? -11.281 4.641 -7.812 1 97 43 LYS B CA 1
ATOM 1285 C C . LYS B 1 43 ? -10.156 5.668 -7.77 1 97 43 LYS B C 1
ATOM 1287 O O . LYS B 1 43 ? -10.406 6.871 -7.672 1 97 43 LYS B O 1
ATOM 1292 N N . GLY B 1 44 ? -8.953 5.152 -7.82 1 92.31 44 GLY B N 1
ATOM 1293 C CA . GLY B 1 44 ? -7.824 6.051 -7.988 1 92.31 44 GLY B CA 1
ATOM 1294 C C . GLY B 1 44 ? -7.488 6.324 -9.445 1 92.31 44 GLY B C 1
ATOM 1295 O O . GLY B 1 44 ? -8.25 5.953 -10.344 1 92.31 44 GLY B O 1
ATOM 1296 N N . ALA B 1 45 ? -6.449 7.055 -9.742 1 87.69 45 ALA B N 1
ATOM 1297 C CA . ALA B 1 45 ? -6.07 7.434 -11.102 1 87.69 45 ALA B CA 1
ATOM 1298 C C . ALA B 1 45 ? -5.609 6.219 -11.906 1 87.69 45 ALA B C 1
ATOM 1300 O O . ALA B 1 45 ? -5.961 6.074 -13.078 1 87.69 45 ALA B O 1
ATOM 1301 N N . ALA B 1 46 ? -4.953 5.25 -11.328 1 89.69 46 ALA B N 1
ATOM 1302 C CA . ALA B 1 46 ? -4.492 4.062 -12.039 1 89.69 46 ALA B CA 1
ATOM 1303 C C . ALA B 1 46 ? -4.457 2.848 -11.117 1 89.69 46 ALA B C 1
ATOM 1305 O O . ALA B 1 46 ? -4.074 1.753 -11.531 1 89.69 46 ALA B O 1
ATOM 1306 N N . VAL B 1 47 ? -4.812 3.072 -9.945 1 95.69 47 VAL B N 1
ATOM 1307 C CA . VAL B 1 47 ? -4.82 2.031 -8.922 1 95.69 47 VAL B CA 1
ATOM 1308 C C . VAL B 1 47 ? -6.055 2.189 -8.039 1 95.69 47 VAL B C 1
ATOM 1310 O O . VAL B 1 47 ? -6.445 3.311 -7.699 1 95.69 47 VAL B O 1
ATOM 1313 N N . LEU B 1 48 ? -6.668 1.11 -7.699 1 97.75 48 LEU B N 1
ATOM 1314 C CA . LEU B 1 48 ? -7.734 1.176 -6.703 1 97.75 48 LEU B CA 1
ATOM 1315 C C . LEU B 1 48 ? -7.156 1.271 -5.297 1 97.75 48 LEU B C 1
ATOM 1317 O O . LEU B 1 48 ? -6.105 0.692 -5.012 1 97.75 48 LEU B O 1
ATOM 1321 N N . LEU B 1 49 ? -7.816 2.014 -4.477 1 98.56 49 LEU B N 1
ATOM 1322 C CA . LEU B 1 49 ? -7.609 1.975 -3.031 1 98.56 49 LEU B CA 1
ATOM 1323 C C . LEU B 1 49 ? -8.711 1.168 -2.346 1 98.56 49 LEU B C 1
ATOM 1325 O O . LEU B 1 49 ? -9.875 1.568 -2.352 1 98.56 49 LEU B O 1
ATOM 1329 N N . THR B 1 50 ? -8.32 0.048 -1.771 1 98.88 50 THR B N 1
ATOM 1330 C CA . THR B 1 50 ? -9.352 -0.826 -1.219 1 98.88 50 THR B CA 1
ATOM 1331 C C . THR B 1 50 ? -9.164 -1 0.285 1 98.88 50 THR B C 1
ATOM 1333 O O . THR B 1 50 ? -8.055 -0.844 0.799 1 98.88 50 THR B O 1
ATOM 1336 N N . PHE B 1 51 ? -10.211 -1.24 0.935 1 98.94 51 PHE B N 1
ATOM 1337 C CA . PHE B 1 51 ? -10.281 -1.406 2.381 1 98.94 51 PHE B CA 1
ATOM 1338 C C . PHE B 1 51 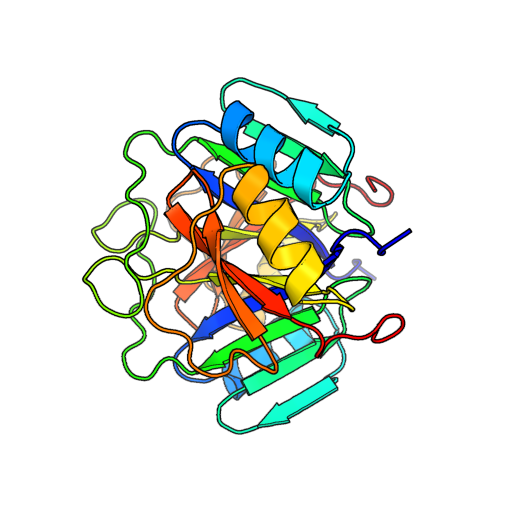? -10.953 -2.725 2.742 1 98.94 51 PHE B C 1
ATOM 1340 O O . PHE B 1 51 ? -12.102 -2.963 2.361 1 98.94 51 PHE B O 1
ATOM 1347 N N . GLN B 1 52 ? -10.25 -3.514 3.404 1 98.62 52 GLN B N 1
ATOM 1348 C CA . GLN B 1 52 ? -10.703 -4.867 3.695 1 98.62 52 GLN B CA 1
ATOM 1349 C C . GLN B 1 52 ? -10.867 -5.082 5.199 1 98.62 52 GLN B C 1
ATOM 1351 O O . GLN B 1 52 ? -9.961 -4.766 5.977 1 98.62 52 GLN B O 1
ATOM 1356 N N . ARG B 1 53 ? -11.977 -5.695 5.57 1 98.5 53 ARG B N 1
ATOM 1357 C CA . ARG B 1 53 ? -12.211 -6 6.977 1 98.5 53 ARG B CA 1
ATOM 1358 C C . ARG B 1 53 ? -11.305 -7.133 7.449 1 98.5 53 ARG B C 1
ATOM 1360 O O . ARG B 1 53 ? -11.258 -8.195 6.828 1 98.5 53 ARG B O 1
ATOM 1367 N N . VAL B 1 54 ? -10.594 -6.824 8.438 1 96.88 54 VAL B N 1
ATOM 1368 C CA . VAL B 1 54 ? -9.891 -7.816 9.242 1 96.88 54 VAL B CA 1
ATOM 1369 C C . VAL B 1 54 ? -10.445 -7.816 10.664 1 96.88 54 VAL B C 1
ATOM 1371 O O . VAL B 1 54 ? -10.328 -6.82 11.383 1 96.88 54 VAL B O 1
ATOM 1374 N N . ALA B 1 55 ? -11.156 -8.812 11.141 1 88.62 55 ALA B N 1
ATOM 1375 C CA . ALA B 1 55 ? -11.93 -8.867 12.383 1 88.62 55 ALA B CA 1
ATOM 1376 C C . ALA B 1 55 ? -11.062 -8.516 13.586 1 88.62 55 ALA B C 1
ATOM 1378 O O . ALA B 1 55 ? -11.492 -7.766 14.469 1 88.62 55 ALA B O 1
ATOM 1379 N N . ASP B 1 56 ? -9.906 -8.938 13.805 1 92.5 56 ASP B N 1
ATOM 1380 C CA . ASP B 1 56 ? -9.023 -8.641 14.93 1 92.5 56 ASP B CA 1
ATOM 1381 C C . ASP B 1 56 ? -7.848 -7.77 14.492 1 92.5 56 ASP B C 1
ATOM 1383 O O . ASP B 1 56 ? -6.711 -7.988 14.914 1 92.5 56 ASP B O 1
ATOM 1387 N N . HIS B 1 57 ? -8.289 -6.777 13.68 1 97 57 HIS B N 1
ATOM 1388 C CA . HIS B 1 57 ? -7.258 -5.867 13.195 1 97 57 HIS B CA 1
ATOM 1389 C C . HIS B 1 57 ? -6.484 -5.25 14.352 1 97 57 HIS B C 1
ATOM 1391 O O . HIS B 1 57 ? -7.086 -4.711 15.289 1 97 57 HIS B O 1
ATOM 1397 N N . GLN B 1 58 ? -5.215 -5.355 14.344 1 97.12 58 GLN B N 1
ATOM 1398 C CA . GLN B 1 58 ? -4.297 -4.676 15.25 1 97.12 58 GLN B CA 1
ATOM 1399 C C . GLN B 1 58 ? -3.566 -3.539 14.539 1 97.12 58 GLN B C 1
ATOM 1401 O O . GLN B 1 58 ? -2.73 -3.781 13.672 1 97.12 58 GLN B O 1
ATOM 1406 N N . PRO B 1 59 ? -3.881 -2.334 14.906 1 97.88 59 PRO B N 1
ATOM 1407 C CA . PRO B 1 59 ? -3.211 -1.211 14.242 1 97.88 59 PRO B CA 1
ATOM 1408 C C . PRO B 1 59 ? -1.694 -1.246 14.414 1 97.88 59 PRO B C 1
ATOM 1410 O O . PRO B 1 59 ? -1.195 -1.699 15.445 1 97.88 59 PRO B O 1
ATOM 1413 N N . PRO B 1 60 ? -1.015 -0.78 13.406 1 97.94 60 PRO B N 1
ATOM 1414 C CA . PRO B 1 60 ? 0.441 -0.696 13.547 1 97.94 60 PRO B CA 1
ATOM 1415 C C . PRO B 1 60 ? 0.869 0.263 14.656 1 97.94 60 PRO B C 1
ATOM 1417 O O . PRO B 1 60 ? 0.11 1.162 15.023 1 97.94 60 PRO B O 1
ATOM 1420 N N . GLN B 1 61 ? 2.041 -0.067 15.164 1 96.31 61 GLN B N 1
ATOM 1421 C CA . GLN B 1 61 ? 2.734 0.842 16.078 1 96.31 61 GLN B CA 1
ATOM 1422 C C . GLN B 1 61 ? 3.951 1.469 15.398 1 96.31 61 GLN B C 1
ATOM 1424 O O . GLN B 1 61 ? 4.766 0.765 14.797 1 96.31 61 GLN B O 1
ATOM 1429 N N . TRP B 1 62 ? 4.035 2.705 15.531 1 95.19 62 TRP B N 1
ATOM 1430 C CA . TRP B 1 62 ? 5.117 3.482 14.938 1 95.19 62 TRP B CA 1
ATOM 1431 C C . TRP B 1 62 ? 5.512 4.648 15.836 1 95.19 62 TRP B C 1
ATOM 1433 O O . TRP B 1 62 ? 4.652 5.293 16.438 1 95.19 62 TRP B O 1
ATOM 1443 N N . PRO B 1 63 ? 6.75 4.973 15.898 1 94.44 63 PRO B N 1
ATOM 1444 C CA . PRO B 1 63 ? 7.875 4.48 15.094 1 94.44 63 PRO B CA 1
ATOM 1445 C C . PRO B 1 63 ? 8.445 3.164 15.625 1 94.44 63 PRO B C 1
ATOM 1447 O O . PRO B 1 63 ? 9.227 2.508 14.93 1 94.44 63 PRO B O 1
ATOM 1450 N N . GLU B 1 64 ? 8.062 2.877 16.891 1 89.19 64 GLU B N 1
ATOM 1451 C CA . GLU B 1 64 ? 8.516 1.633 17.5 1 89.19 64 GLU B CA 1
ATOM 1452 C C . GLU B 1 64 ? 7.34 0.813 18.016 1 89.19 64 GLU B C 1
ATOM 1454 O O . GLU B 1 64 ? 6.25 1.347 18.234 1 89.19 64 GLU B O 1
ATOM 1459 N N . GLY B 1 65 ? 7.625 -0.472 18.188 1 90.19 65 GLY B N 1
ATOM 1460 C CA . GLY B 1 65 ? 6.59 -1.34 18.734 1 90.19 65 GLY B CA 1
ATOM 1461 C C . GLY B 1 65 ? 6.602 -2.73 18.125 1 90.19 65 GLY B C 1
ATOM 1462 O O . GLY B 1 65 ? 7.363 -3.002 17.188 1 90.19 65 GLY B O 1
ATOM 1463 N N . GLY B 1 66 ? 5.738 -3.58 18.641 1 92.31 66 GLY B N 1
ATOM 1464 C CA . GLY B 1 66 ? 5.73 -4.98 18.234 1 92.31 66 GLY B CA 1
ATOM 1465 C C . GLY B 1 66 ? 4.879 -5.246 17.016 1 92.31 66 GLY B C 1
ATOM 1466 O O . GLY B 1 66 ? 4.941 -6.332 16.438 1 92.31 66 GLY B O 1
ATOM 1467 N N . VAL B 1 67 ? 4.098 -4.289 16.562 1 96.5 67 VAL B N 1
ATOM 1468 C CA . VAL B 1 67 ? 3.24 -4.441 15.391 1 96.5 67 VAL B CA 1
ATOM 1469 C C . VAL B 1 67 ? 3.658 -3.441 14.312 1 96.5 67 VAL B C 1
ATOM 1471 O O . VAL B 1 67 ? 3.188 -2.301 14.305 1 96.5 67 VAL B O 1
ATOM 1474 N N . PRO B 1 68 ? 4.453 -3.881 13.359 1 97.25 68 PRO B N 1
ATOM 1475 C CA . PRO B 1 68 ? 5.02 -2.955 12.375 1 97.25 68 PRO B CA 1
ATOM 1476 C C . PRO B 1 68 ? 3.994 -2.502 11.336 1 97.25 68 PRO B C 1
ATOM 1478 O O . PRO B 1 68 ? 2.998 -3.191 11.102 1 97.25 68 PRO B O 1
ATOM 1481 N N . LYS B 1 69 ? 4.285 -1.412 10.656 1 98.06 69 LYS B N 1
ATOM 1482 C CA . LYS B 1 69 ? 3.371 -0.856 9.664 1 98.06 69 LYS B CA 1
ATOM 1483 C C . LYS B 1 69 ? 3.434 -1.646 8.359 1 98.06 69 LYS B C 1
ATOM 1485 O O . LYS B 1 69 ? 2.434 -1.753 7.645 1 98.06 69 LYS B O 1
ATOM 1490 N N . GLN B 1 70 ? 4.633 -2.121 8 1 98.5 70 GLN B N 1
ATOM 1491 C CA . GLN B 1 70 ? 4.91 -2.977 6.852 1 98.5 70 GLN B CA 1
ATOM 1492 C C . GLN B 1 70 ? 4.902 -2.174 5.555 1 98.5 70 GLN B C 1
ATOM 1494 O O . GLN B 1 70 ? 5.805 -2.318 4.727 1 98.5 70 GLN B O 1
ATOM 1499 N N . LEU B 1 71 ? 3.904 -1.43 5.238 1 98.81 71 LEU B N 1
ATOM 1500 C CA . LEU B 1 71 ? 3.727 -0.508 4.125 1 98.81 71 LEU B CA 1
ATOM 1501 C C . L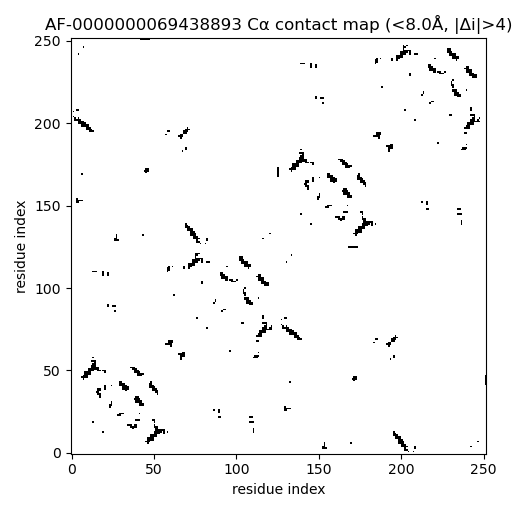EU B 1 71 ? 3.037 0.773 4.582 1 98.81 71 LEU B C 1
ATOM 1503 O O . LEU B 1 71 ? 2.398 0.796 5.637 1 98.81 71 LEU B O 1
ATOM 1507 N N . HIS B 1 72 ? 3.143 1.821 3.787 1 98.88 72 HIS B N 1
ATOM 1508 C CA . HIS B 1 72 ? 2.328 3.006 4.039 1 98.88 72 HIS B CA 1
ATOM 1509 C C . HIS B 1 72 ? 2.135 3.82 2.764 1 98.88 72 HIS B C 1
ATOM 1511 O O . HIS B 1 72 ? 2.824 3.594 1.767 1 98.88 72 HIS B O 1
ATOM 1517 N N . LEU B 1 73 ? 1.17 4.691 2.799 1 98.81 73 LEU B N 1
ATOM 1518 C CA . LEU B 1 73 ? 0.848 5.562 1.675 1 98.81 73 LEU B CA 1
ATOM 1519 C C . LEU B 1 73 ? 1.604 6.883 1.776 1 98.81 73 LEU B C 1
ATOM 1521 O O . LEU B 1 73 ? 1.78 7.418 2.873 1 98.81 73 LEU B O 1
ATOM 1525 N N . GLU B 1 74 ? 2.035 7.355 0.647 1 98.62 74 GLU B N 1
ATOM 1526 C CA . GLU B 1 74 ? 2.545 8.719 0.481 1 98.62 74 GLU B CA 1
ATOM 1527 C C . GLU B 1 74 ? 1.577 9.57 -0.329 1 98.62 74 GLU B C 1
ATOM 1529 O O . GLU B 1 74 ? 1.373 9.328 -1.521 1 98.62 74 GLU B O 1
ATOM 1534 N N . LEU B 1 75 ? 1.025 10.523 0.326 1 98.5 75 LEU B N 1
ATOM 1535 C CA . LEU B 1 75 ? 0.118 11.438 -0.359 1 98.5 75 LEU B CA 1
ATOM 1536 C C . LEU B 1 75 ? 0.839 12.719 -0.763 1 98.5 75 LEU B C 1
ATOM 1538 O O . LEU B 1 75 ? 1.387 13.422 0.088 1 98.5 75 LEU B O 1
ATOM 1542 N N . ALA B 1 76 ? 0.839 12.984 -2.029 1 97.81 76 ALA B N 1
ATOM 1543 C CA . ALA B 1 76 ? 1.506 14.164 -2.57 1 97.81 76 ALA B CA 1
ATOM 1544 C C . ALA B 1 76 ? 0.65 15.414 -2.375 1 97.81 76 ALA B C 1
ATOM 1546 O O . ALA B 1 76 ? -0.521 15.438 -2.76 1 97.81 76 ALA B O 1
ATOM 1547 N N . ALA B 1 77 ? 1.25 16.344 -1.777 1 96.75 77 ALA B N 1
ATOM 1548 C CA . ALA B 1 77 ? 0.607 17.641 -1.532 1 96.75 77 ALA B CA 1
ATOM 1549 C C . ALA B 1 77 ? 1.597 18.781 -1.706 1 96.75 77 ALA B C 1
ATOM 1551 O O . ALA B 1 77 ? 2.697 18.75 -1.148 1 96.75 77 ALA B O 1
ATOM 1552 N N . SER B 1 78 ? 1.204 19.766 -2.424 1 94 78 SER B N 1
ATOM 1553 C CA . SER B 1 78 ? 2.105 20.891 -2.666 1 94 78 SER B CA 1
ATOM 1554 C C . SER B 1 78 ? 2.205 21.797 -1.442 1 94 78 SER B C 1
ATOM 1556 O O . SER B 1 78 ? 3.287 22.297 -1.115 1 94 78 SER B O 1
ATOM 1558 N N . ASP B 1 79 ? 1.15 22 -0.732 1 95.5 79 ASP B N 1
ATOM 1559 C CA . ASP B 1 79 ? 1.103 22.812 0.481 1 95.5 79 ASP B CA 1
ATOM 1560 C C . ASP B 1 79 ? 0.901 21.938 1.717 1 95.5 79 ASP B C 1
ATOM 1562 O O . ASP B 1 79 ? -0.232 21.594 2.068 1 95.5 79 ASP B O 1
ATOM 1566 N N . LEU B 1 80 ? 1.991 21.625 2.398 1 97.5 80 LEU B N 1
ATOM 1567 C CA . LEU B 1 80 ? 1.944 20.688 3.518 1 97.5 80 LEU B CA 1
ATOM 1568 C C . LEU B 1 80 ? 1.144 21.281 4.68 1 97.5 80 LEU B C 1
ATOM 1570 O O . LEU B 1 80 ? 0.384 20.562 5.332 1 97.5 80 LEU B O 1
ATOM 1574 N N . ASP B 1 81 ? 1.31 22.547 4.973 1 97.69 81 ASP B N 1
ATOM 1575 C CA . ASP B 1 81 ? 0.597 23.172 6.078 1 97.69 81 ASP B CA 1
ATOM 1576 C C . ASP B 1 81 ? -0.915 23.094 5.879 1 97.69 81 ASP B C 1
ATOM 1578 O O . ASP B 1 81 ? -1.642 22.656 6.777 1 97.69 81 ASP B O 1
ATOM 1582 N N . ALA B 1 82 ? -1.348 23.5 4.77 1 97.62 82 ALA B N 1
ATOM 1583 C CA . ALA B 1 82 ? -2.777 23.5 4.477 1 97.62 82 ALA B CA 1
ATOM 1584 C C . ALA B 1 82 ? -3.352 22.094 4.48 1 97.62 82 ALA B C 1
ATOM 1586 O O . ALA B 1 82 ? -4.422 21.859 5.047 1 97.62 82 ALA B O 1
ATOM 1587 N N . GLU B 1 83 ? -2.641 21.172 3.871 1 97.88 83 GLU B N 1
ATOM 1588 C CA . GLU B 1 83 ? -3.158 19.812 3.758 1 97.88 83 GLU B CA 1
ATOM 1589 C C . GLU B 1 83 ? -3.146 19.109 5.109 1 97.88 83 GLU B C 1
ATOM 1591 O O . GLU B 1 83 ? -4.051 18.328 5.414 1 97.88 83 GLU B O 1
ATOM 1596 N N . GLU B 1 84 ? -2.07 19.328 5.848 1 98.44 84 GLU B N 1
ATOM 1597 C CA . GLU B 1 84 ? -2.062 18.766 7.199 1 98.44 84 GLU B CA 1
ATOM 1598 C C . GLU B 1 84 ? -3.293 19.219 7.984 1 98.44 84 GLU B C 1
ATOM 1600 O O . GLU B 1 84 ? -3.996 18.375 8.57 1 98.44 84 GLU B O 1
ATOM 1605 N N . ALA B 1 85 ? -3.547 20.5 8.008 1 98.44 85 ALA B N 1
ATOM 1606 C CA . ALA B 1 85 ? -4.688 21.031 8.742 1 98.44 85 ALA B CA 1
ATOM 1607 C C . ALA B 1 85 ? -5.996 20.422 8.25 1 98.44 85 ALA B C 1
ATOM 1609 O O . ALA B 1 85 ? -6.84 20.016 9.055 1 98.44 85 ALA B O 1
ATOM 1610 N N . ARG B 1 86 ? -6.121 20.359 6.957 1 98.38 86 ARG B N 1
ATOM 1611 C CA . ARG B 1 86 ? -7.336 19.828 6.355 1 98.38 86 ARG B CA 1
ATOM 1612 C C . ARG B 1 86 ? -7.535 18.359 6.75 1 98.38 86 ARG B C 1
ATOM 1614 O O . ARG B 1 86 ? -8.625 17.969 7.188 1 98.38 86 ARG B O 1
ATOM 1621 N N . ILE B 1 87 ? -6.52 17.578 6.637 1 98.75 87 ILE B N 1
ATOM 1622 C CA . ILE B 1 87 ? -6.613 16.141 6.852 1 98.75 87 ILE B CA 1
ATOM 1623 C C . ILE B 1 87 ? -6.816 15.852 8.336 1 98.75 87 ILE B C 1
ATOM 1625 O O . ILE B 1 87 ? -7.543 14.922 8.703 1 98.75 87 ILE B O 1
ATOM 1629 N N . LEU B 1 88 ? -6.152 16.641 9.195 1 98.81 88 LEU B N 1
ATOM 1630 C CA . LEU B 1 88 ? -6.426 16.516 10.625 1 98.81 88 LEU B CA 1
ATOM 1631 C C . LEU B 1 88 ? -7.895 16.828 10.922 1 98.81 88 LEU B C 1
ATOM 1633 O O . LEU B 1 88 ? -8.516 16.141 11.742 1 98.81 88 LEU B O 1
ATOM 1637 N N . GLY B 1 89 ? -8.453 17.766 10.227 1 98.56 89 GLY B N 1
ATOM 1638 C CA . GLY B 1 89 ? -9.859 18.109 10.367 1 98.56 89 GLY B CA 1
ATOM 1639 C C . GLY B 1 89 ? -10.789 17 9.906 1 98.56 89 GLY B C 1
ATOM 1640 O O . GLY B 1 89 ? -11.953 16.938 10.328 1 98.56 89 GLY B O 1
ATOM 1641 N N . LEU B 1 90 ? -10.281 16.109 9.094 1 98.62 90 LEU B N 1
ATOM 1642 C CA . LEU B 1 90 ? -11.078 15.016 8.547 1 98.62 90 LEU B CA 1
ATOM 1643 C C . LEU B 1 90 ? -10.992 13.781 9.438 1 98.62 90 LEU B C 1
ATOM 1645 O O . LEU B 1 90 ? -11.695 12.797 9.211 1 98.62 90 LEU B O 1
ATOM 1649 N N . GLY B 1 91 ? -10.047 13.773 10.461 1 98.69 91 GLY B N 1
ATOM 1650 C CA . GLY B 1 91 ? -10.086 12.68 11.422 1 98.69 91 GLY B CA 1
ATOM 1651 C C . GLY B 1 91 ? -8.734 12.023 11.641 1 98.69 91 GLY B C 1
ATOM 1652 O O . GLY B 1 91 ? -8.586 11.18 12.523 1 98.69 91 GLY B O 1
ATOM 1653 N N . ALA B 1 92 ? -7.738 12.414 10.844 1 98.88 92 ALA B N 1
ATOM 1654 C CA . ALA B 1 92 ? -6.391 11.914 11.094 1 98.88 92 ALA B CA 1
ATOM 1655 C C . ALA B 1 92 ? -5.797 12.547 12.352 1 98.88 92 ALA B C 1
ATOM 1657 O O . ALA B 1 92 ? -6.312 13.547 12.852 1 98.88 92 ALA B O 1
ATOM 1658 N N . THR B 1 93 ? -4.723 11.93 12.844 1 98.88 93 THR B N 1
ATOM 1659 C CA . THR B 1 93 ? -3.902 12.531 13.898 1 98.88 93 THR B CA 1
ATOM 1660 C C . THR B 1 93 ? -2.451 12.656 13.445 1 98.88 93 THR B C 1
ATOM 1662 O O . THR B 1 93 ? -2.039 12.016 12.477 1 98.88 93 THR B O 1
ATOM 1665 N N . LYS B 1 94 ? -1.794 13.5 14.102 1 98.81 94 LYS B N 1
ATOM 1666 C CA . LYS B 1 94 ? -0.386 13.711 13.781 1 98.81 94 LYS B CA 1
ATOM 1667 C C . LYS B 1 94 ? 0.518 12.867 14.672 1 98.81 94 LYS B C 1
ATOM 1669 O O . LYS B 1 94 ? 0.347 12.852 15.898 1 98.81 94 LYS B O 1
ATOM 1674 N N . ALA B 1 95 ? 1.406 12.156 14.055 1 98.62 95 ALA B N 1
ATOM 1675 C CA . ALA B 1 95 ? 2.369 11.398 14.844 1 98.62 95 ALA B CA 1
ATOM 1676 C C . ALA B 1 95 ? 3.277 12.328 15.648 1 98.62 95 ALA B C 1
ATOM 1678 O O . ALA B 1 95 ? 3.586 13.438 15.203 1 98.62 95 ALA B O 1
ATOM 1679 N N . GLU B 1 96 ? 3.775 11.867 16.75 1 97.38 96 GLU B N 1
ATOM 1680 C CA . GLU B 1 96 ? 4.676 12.656 17.594 1 97.38 96 GLU B CA 1
ATOM 1681 C C . GLU B 1 96 ? 6.035 12.836 16.922 1 97.38 96 GLU B C 1
ATOM 1683 O O . GLU B 1 96 ? 6.598 13.93 16.938 1 97.38 96 GLU B O 1
ATOM 1688 N N . VAL B 1 97 ? 6.512 11.734 16.438 1 97.75 97 VAL B N 1
ATOM 1689 C CA . VAL B 1 97 ? 7.816 11.75 15.797 1 97.75 97 VAL B CA 1
ATOM 1690 C C . VAL B 1 97 ? 7.668 12.234 14.352 1 97.75 97 VAL B C 1
ATOM 1692 O O . VAL B 1 97 ? 6.855 11.695 13.594 1 97.75 97 VAL B O 1
ATOM 1695 N N . GLN B 1 98 ? 8.414 13.258 13.977 1 98.5 98 GLN B N 1
ATOM 1696 C CA . GLN B 1 98 ? 8.445 13.836 12.641 1 98.5 98 GLN B CA 1
ATOM 1697 C C . GLN B 1 98 ? 9.875 13.938 12.117 1 98.5 98 GLN B C 1
ATOM 1699 O O . GLN B 1 98 ? 10.523 14.977 12.266 1 98.5 98 GLN B O 1
ATOM 1704 N N . PRO B 1 99 ? 10.25 12.977 11.344 1 96.75 99 PRO B N 1
ATOM 1705 C CA . PRO B 1 99 ? 11.672 12.914 10.992 1 96.75 99 PRO B CA 1
ATOM 1706 C C . PRO B 1 99 ? 12.094 14.039 10.055 1 96.75 99 PRO B C 1
ATOM 1708 O O . PRO B 1 99 ? 13.227 14.523 10.125 1 96.75 99 PRO B O 1
ATOM 1711 N N . ASN B 1 100 ? 11.273 14.414 9.086 1 97 100 ASN B N 1
ATOM 1712 C CA . ASN B 1 100 ? 11.562 15.453 8.102 1 97 100 ASN B CA 1
ATOM 1713 C C . ASN B 1 100 ? 10.305 16.234 7.738 1 97 100 ASN B C 1
ATOM 1715 O O . ASN B 1 100 ? 9.852 16.203 6.59 1 97 100 ASN B O 1
ATOM 1719 N N . PRO B 1 101 ? 9.844 17.031 8.648 1 96.75 101 PRO B N 1
ATOM 1720 C CA . PRO B 1 101 ? 8.523 17.641 8.477 1 96.75 101 PRO B CA 1
ATOM 1721 C C . PRO B 1 101 ? 8.5 18.688 7.355 1 96.75 101 PRO B C 1
ATOM 1723 O O . PRO B 1 101 ? 7.426 19.078 6.906 1 96.75 101 PRO B O 1
ATOM 1726 N N . SER B 1 102 ? 9.672 19.109 6.91 1 96.94 102 SER B N 1
ATOM 1727 C CA . SER B 1 102 ? 9.688 20.031 5.773 1 96.94 102 SER B CA 1
ATOM 1728 C C . SER B 1 102 ? 9.5 19.281 4.457 1 96.94 102 SER B C 1
ATOM 1730 O O . SER B 1 102 ? 9.062 19.859 3.463 1 96.94 102 SER B O 1
ATOM 1732 N N . GLY B 1 103 ? 9.797 17.984 4.391 1 97 103 GLY B N 1
ATOM 1733 C CA . GLY B 1 103 ? 9.664 17.172 3.188 1 97 103 GLY B CA 1
ATOM 1734 C C . GLY B 1 103 ? 8.461 16.234 3.225 1 97 103 GLY B C 1
ATOM 1735 O O . GLY B 1 103 ? 7.812 16.016 2.201 1 97 103 GLY B O 1
ATOM 1736 N N . TRP B 1 104 ? 8.312 15.734 4.414 1 98.19 104 TRP B N 1
ATOM 1737 C CA . TRP B 1 104 ? 7.133 14.906 4.633 1 98.19 104 TRP B CA 1
ATOM 1738 C C . TRP B 1 104 ? 6.699 14.953 6.09 1 98.19 104 TRP B C 1
ATOM 1740 O O . TRP B 1 104 ? 7.512 15.211 6.98 1 98.19 104 TRP B O 1
ATOM 1750 N N . ARG B 1 105 ? 5.422 14.719 6.301 1 98.81 105 ARG B N 1
ATOM 1751 C CA . ARG B 1 105 ? 4.832 14.672 7.637 1 98.81 105 ARG B CA 1
ATOM 1752 C C . ARG B 1 105 ? 4.047 13.375 7.84 1 98.81 105 ARG B C 1
ATOM 1754 O O . ARG B 1 105 ? 3.311 12.945 6.953 1 98.81 105 ARG B O 1
ATOM 1761 N N . VAL B 1 106 ? 4.266 12.805 9.016 1 98.88 106 VAL B N 1
ATOM 1762 C CA . VAL B 1 106 ? 3.631 11.531 9.328 1 98.88 106 VAL B CA 1
ATOM 1763 C C . VAL B 1 106 ? 2.309 11.781 10.047 1 98.88 106 VAL B C 1
ATOM 1765 O O . VAL B 1 106 ? 2.285 12.359 11.133 1 98.88 106 VAL B O 1
ATOM 1768 N N . LEU B 1 107 ? 1.214 11.367 9.422 1 98.94 107 LEU B N 1
ATOM 1769 C CA . LEU B 1 107 ? -0.113 11.344 10.031 1 98.94 107 LEU B CA 1
ATOM 1770 C C . LEU B 1 107 ? -0.594 9.914 10.242 1 98.94 107 LEU B C 1
ATOM 1772 O O . LEU B 1 107 ? 0.041 8.969 9.773 1 98.94 107 LEU B O 1
ATOM 1776 N N . VAL B 1 108 ? -1.629 9.773 11.055 1 98.94 108 VAL B N 1
ATOM 1777 C CA . VAL B 1 108 ? -2.219 8.477 11.344 1 98.94 108 VAL B CA 1
ATOM 1778 C C . VAL B 1 108 ? -3.705 8.492 11 1 98.94 108 VAL B C 1
ATOM 1780 O O . VAL B 1 108 ? -4.441 9.383 11.43 1 98.94 108 VAL B O 1
ATOM 1783 N N . ASP B 1 109 ? -4.137 7.531 10.188 1 98.94 109 ASP B N 1
ATOM 1784 C CA . ASP B 1 109 ? -5.527 7.52 9.75 1 98.94 109 ASP B CA 1
ATOM 1785 C C . ASP B 1 109 ? -6.438 6.934 10.828 1 98.94 109 ASP B C 1
ATOM 1787 O O . ASP B 1 109 ? -5.961 6.484 11.875 1 98.94 109 ASP B O 1
ATOM 1791 N N . PRO B 1 110 ? -7.738 6.898 10.648 1 98.75 110 PRO B N 1
ATOM 1792 C CA . PRO B 1 110 ? -8.68 6.492 11.695 1 98.75 110 PRO B CA 1
ATOM 1793 C C . PRO B 1 110 ? -8.547 5.016 12.07 1 98.75 110 PRO B C 1
ATOM 1795 O O . PRO B 1 110 ? -9.062 4.586 13.102 1 98.75 110 PRO B O 1
ATOM 1798 N N . ALA B 1 111 ? -7.918 4.23 11.18 1 98.75 111 ALA B N 1
ATOM 1799 C CA . ALA B 1 111 ? -7.73 2.814 11.492 1 98.75 111 ALA B CA 1
ATOM 1800 C C . ALA B 1 111 ? -6.387 2.572 12.172 1 98.75 111 ALA B C 1
ATOM 1802 O O . ALA B 1 111 ? -6.066 1.442 12.547 1 98.75 111 ALA B O 1
ATOM 1803 N N . GLY B 1 112 ? -5.551 3.613 12.242 1 98.69 112 GLY B N 1
ATOM 1804 C CA . GLY B 1 112 ? -4.293 3.516 12.969 1 98.69 112 GLY B CA 1
ATOM 1805 C C . GLY B 1 112 ? -3.088 3.398 12.055 1 98.69 112 GLY B C 1
ATOM 1806 O O . GLY B 1 112 ? -1.951 3.305 12.523 1 98.69 112 GLY B O 1
ATOM 1807 N N . HIS B 1 113 ? -3.242 3.385 10.773 1 98.88 113 HIS B N 1
ATOM 1808 C CA . HIS B 1 113 ? -2.135 3.285 9.828 1 98.88 113 HIS B CA 1
ATOM 1809 C C . HIS B 1 113 ? -1.4 4.613 9.703 1 98.88 113 HIS B C 1
ATOM 1811 O O . HIS B 1 113 ? -2.016 5.641 9.398 1 98.88 113 HIS B O 1
ATOM 1817 N N . PRO B 1 114 ? -0.112 4.609 9.867 1 98.88 114 PRO B N 1
ATOM 1818 C CA . PRO B 1 114 ? 0.625 5.816 9.5 1 98.88 114 PRO B CA 1
ATOM 1819 C C . PRO B 1 114 ? 0.692 6.027 7.988 1 98.88 114 PRO B C 1
ATOM 1821 O O . PRO B 1 114 ? 0.777 5.059 7.23 1 98.88 114 PRO B O 1
ATOM 1824 N N . PHE B 1 115 ? 0.607 7.23 7.582 1 98.88 115 PHE B N 1
ATOM 1825 C CA . PHE B 1 115 ? 0.833 7.652 6.207 1 98.88 115 PHE B CA 1
ATOM 1826 C C . PHE B 1 115 ? 1.511 9.016 6.164 1 98.88 115 PHE B C 1
ATOM 1828 O O . PHE B 1 115 ? 1.523 9.742 7.16 1 98.88 115 PHE B O 1
ATOM 1835 N N . CYS B 1 116 ? 2.096 9.375 5.004 1 98.88 116 CYS B N 1
ATOM 1836 C CA . CYS B 1 116 ? 2.795 10.648 4.875 1 98.88 116 CYS B CA 1
ATOM 1837 C C . CYS B 1 116 ? 2.055 11.586 3.93 1 98.88 116 CYS B C 1
ATOM 1839 O O . CYS B 1 116 ? 1.457 11.141 2.949 1 98.88 116 CYS B O 1
ATOM 1841 N N . ILE B 1 117 ? 2.104 12.781 4.262 1 98.75 117 ILE B N 1
ATOM 1842 C CA . ILE B 1 117 ? 1.938 13.812 3.238 1 98.75 117 ILE B CA 1
ATOM 1843 C C . ILE B 1 117 ? 3.301 14.383 2.855 1 98.75 117 ILE B C 1
ATOM 1845 O O . ILE B 1 117 ? 4.176 14.539 3.711 1 98.75 117 ILE B O 1
ATOM 1849 N N . THR B 1 118 ? 3.479 14.641 1.592 1 98.56 118 THR B N 1
ATOM 1850 C CA . THR B 1 118 ? 4.816 15.023 1.149 1 98.56 118 THR B CA 1
ATOM 1851 C C . THR B 1 118 ? 4.742 15.969 -0.042 1 98.56 118 THR B C 1
ATOM 1853 O O . THR B 1 118 ? 3.877 15.82 -0.908 1 98.56 118 THR B O 1
ATOM 1856 N N . ASN B 1 119 ? 5.645 16.906 -0.113 1 97.19 119 ASN B N 1
ATOM 1857 C CA . ASN B 1 119 ? 5.797 17.781 -1.261 1 97.19 119 ASN B CA 1
ATOM 1858 C C . ASN B 1 119 ? 6.969 17.359 -2.145 1 97.19 119 ASN B C 1
ATOM 1860 O O . ASN B 1 119 ? 7.422 18.141 -2.99 1 97.19 119 ASN B O 1
ATOM 1864 N N . MET B 1 120 ? 7.406 16.125 -2.004 1 96.44 120 MET B N 1
ATOM 1865 C CA . MET B 1 120 ? 8.602 15.633 -2.689 1 96.44 120 MET B CA 1
ATOM 1866 C C . MET B 1 120 ? 8.227 14.789 -3.904 1 96.44 120 MET B C 1
ATOM 1868 O O . MET B 1 120 ? 9.094 14.195 -4.547 1 96.44 120 MET B O 1
ATOM 1872 N N . ILE B 1 121 ? 7 14.617 -4.199 1 96.44 121 ILE B N 1
ATOM 1873 C CA . ILE B 1 121 ? 6.492 13.945 -5.391 1 96.44 121 ILE B CA 1
ATOM 1874 C C . ILE B 1 121 ? 5.668 14.922 -6.223 1 96.44 121 ILE B C 1
ATOM 1876 O O . ILE B 1 121 ? 4.434 14.867 -6.215 1 96.44 121 ILE B O 1
ATOM 1880 N N . PRO B 1 122 ? 6.34 15.742 -6.941 1 88.94 122 PRO B N 1
ATOM 1881 C CA . PRO B 1 122 ? 5.613 16.75 -7.73 1 88.94 122 PRO B CA 1
ATOM 1882 C C . PRO B 1 122 ? 4.73 16.109 -8.805 1 88.94 122 PRO B C 1
ATOM 1884 O O . PRO B 1 122 ? 4.91 14.945 -9.156 1 88.94 122 PRO B O 1
ATOM 1887 N N . GLU B 1 123 ? 3.791 16.891 -9.172 1 84.56 123 GLU B N 1
ATOM 1888 C CA . GLU B 1 123 ? 2.945 16.469 -10.281 1 84.56 123 GLU B CA 1
ATOM 1889 C C . GLU B 1 123 ? 3.779 16.109 -11.508 1 84.56 123 GLU B C 1
ATOM 1891 O O . GLU B 1 123 ? 4.762 16.781 -11.812 1 84.56 123 GLU B O 1
ATOM 1896 N N . GLY B 1 124 ? 3.43 15.078 -12.172 1 83.81 124 GLY B N 1
ATOM 1897 C CA . GLY B 1 124 ? 4.125 14.719 -13.398 1 83.81 124 GLY B CA 1
ATOM 1898 C C . GLY B 1 124 ? 5.328 13.82 -13.156 1 83.81 124 GLY B C 1
ATOM 1899 O O . GLY B 1 124 ? 6.102 13.555 -14.078 1 83.81 124 GLY B O 1
ATOM 1900 N N . THR B 1 125 ? 5.543 13.359 -11.961 1 87 125 THR B N 1
ATOM 1901 C CA . THR B 1 125 ? 6.691 12.531 -11.617 1 87 125 THR B CA 1
ATOM 1902 C C . THR B 1 125 ? 6.621 11.188 -12.328 1 87 125 THR B C 1
ATOM 1904 O O . THR B 1 125 ? 7.652 10.562 -12.602 1 87 125 THR B O 1
ATOM 1907 N N . TYR B 1 126 ? 5.41 10.75 -12.766 1 81.38 126 TYR B N 1
ATOM 1908 C CA . TYR B 1 126 ? 5.25 9.43 -13.359 1 81.38 126 TYR B CA 1
ATOM 1909 C C . TYR B 1 126 ? 5.367 9.508 -14.883 1 81.38 126 TYR B C 1
ATOM 1911 O O . TYR B 1 126 ? 5.09 10.547 -15.484 1 81.38 126 TYR B O 1
#

Radius of gyration: 16.95 Å; Cα contacts (8 Å, |Δi|>4): 592; chains: 2; bounding box: 41×49×44 Å

Nearest PDB structures (foldseek):
  1npb-assembly2_D  TM=6.688E-01  e=1.625E-07  Serratia marcescens
  1lqp-assembly1_B  TM=6.268E-01  e=9.743E-08  Pseudomonas aeruginosa
  3ey7-assembly1_B  TM=6.434E-01  e=4.238E-07  Vibrio cholerae
  3ey8-assembly1_A  TM=6.114E-01  e=4.232E-06  Vibrio cholerae
  3zw5-assembly1_A  TM=6.199E-01  e=7.057E-06  Homo sapiens

Organism: Mycobacteroides abscessus (strain ATCC 19977 / DSM 44196 / CCUG 20993 / CIP 104536 / JCM 13569 / NCTC 13031 / TMC 1543 / L948) (NCBI:txid561007)

Solvent-accessible surface area (backbone atoms only — not comparable to full-atom values): 13380 Å² total; per-residue (Å²): 128,85,71,68,35,39,71,36,30,42,36,35,57,23,72,48,11,60,64,52,47,52,44,49,26,66,54,48,69,42,50,79,71,46,77,48,84,55,32,28,32,30,44,36,89,57,34,31,46,29,25,33,49,31,92,81,57,73,54,38,34,75,96,61,69,83,28,52,45,53,44,35,47,33,27,22,25,84,52,58,69,63,48,50,54,53,43,42,74,64,58,32,44,72,51,88,70,56,94,44,63,91,50,32,37,44,32,24,44,84,64,38,48,56,31,32,43,24,57,78,56,56,88,75,77,90,126,83,71,69,34,38,72,36,31,40,37,35,57,23,70,49,10,62,63,53,48,52,44,49,25,66,55,48,68,42,50,78,72,44,78,49,84,55,32,27,33,29,47,37,88,56,34,32,46,29,23,33,50,31,93,81,58,71,53,39,33,76,98,61,68,82,29,52,45,53,43,35,46,33,27,20,25,84,54,60,69,63,48,50,54,52,41,41,72,66,56,33,44,73,50,88,71,57,94,45,63,91,49,30,38,44,30,25,43,86,65,38,47,55,30,32,42,23,59,78,53,56,88,77,77,86

Sequence (252 aa):
MTTTARLGAISIDCADPAALAQFYRQVLDLEVLFESEQFVALKGAAVLLTFQRVADHQPPQWPEGGVPKQLHLELAASDLDAEEARILGLGATKAEVQPNPSGWRVLVDPAGHPFCITNMIPEGTYMTTTARLGAISIDCADPAALAQFYRQVLDLEVLFESEQFVALKGAAVLLTFQRVADHQPPQWPEGGVPKQLHLELAASDLDAEEARILGLGATKAEVQPNPSGWRVLVDPAGHPFCITNMIPEGTY

pLDDT: mean 95.87, std 7.49, range [40.78, 98.94]

Secondary structure (DSSP, 8-state):
--PPPEEEEEEEEES-HHHHHHHHHHHHT-EEEEE-SSEEEEE-SSSEEEEEE-TT------SSSSS---EEEEEE-S-HHHHHHHHHHTT-EE-S--S-TTTEEEEE-TTS-EEEEESSS-TT--/-PPPPEEEEEEEEES-HHHHHHHHHHHHT-EEEEE-SSEEEEE-SSSEEEEEE-TT------SSSSS---EEEEEE-S-HHHHHHHHHHTT-EE-S--S-TTTEEEEE-TTS-EEEEESSS-TT--

Foldseek 3Di:
DPDDDDAAEDEDEFQFFVLLCVLVCVLVVWDWPDDDRAKTWTDDPRYIYMYGHDNPDDAADPPDDDRHLVDAEEAEDQDLVVSVVVSVVSPKAFDPDAPCVVAWGWIAGPRGHIYIYGNPCDPPND/DPDDDDAAEDEDEFQFFVLLCVLVCVLVVWDWPDDDRAKTWTDDPRYIYMYGHDNPDDAADPPDDDRHLVDEEEAEDQDLVVSVVVSVVSPKAFDPDAPCVVAWGWIAGPRGHIYIYGNPCDPPND

InterPro domains:
  IPR029068 Glyoxalase/Bleomycin resistance protein/Dihydroxybiphenyl dioxygenase [G3DSA:3.10.180.10] (1-123)
  IPR029068 Glyoxalase/Bleomycin resistance protein/Dihydroxybiphenyl dioxygenase [SSF54593] (5-122)
  IPR037523 Vicinal oxygen chelate (VOC), core domain [PS51819] (6-120)
  IPR041581 Glyoxalase-like domain, group 6 [PF18029] (10-118)